Protein AF-A0A257JNV6-F1 (afdb_monomer_lite)

Structure (mmCIF, N/CA/C/O backbone):
data_AF-A0A257JNV6-F1
#
_entry.id   AF-A0A257JNV6-F1
#
loop_
_atom_site.group_PDB
_atom_site.id
_atom_site.type_symbol
_atom_site.label_atom_id
_atom_site.label_alt_id
_atom_site.label_comp_id
_atom_site.label_asym_id
_atom_site.label_entity_id
_atom_site.label_seq_id
_atom_site.pdbx_PDB_ins_code
_atom_site.Cartn_x
_atom_site.Cartn_y
_atom_site.Cartn_z
_atom_site.occupancy
_atom_site.B_iso_or_equiv
_atom_site.auth_seq_id
_atom_site.auth_comp_id
_atom_site.auth_asym_id
_atom_site.auth_atom_id
_atom_site.pdbx_PDB_model_num
ATOM 1 N N . MET A 1 1 ? 2.492 -10.199 66.866 1.00 39.41 1 MET A N 1
ATOM 2 C CA . MET A 1 1 ? 2.232 -11.411 66.059 1.00 39.41 1 MET A CA 1
ATOM 3 C C . MET A 1 1 ? 0.818 -11.252 65.533 1.00 39.41 1 MET A C 1
ATOM 5 O O . MET A 1 1 ? -0.089 -11.269 66.345 1.00 39.41 1 MET A O 1
ATOM 9 N N . GLY A 1 2 ? 0.627 -10.688 64.339 1.00 42.12 2 GLY A N 1
ATOM 10 C CA . GLY A 1 2 ? 0.677 -11.405 63.051 1.00 42.12 2 GLY A CA 1
ATOM 11 C C . GLY A 1 2 ? -0.735 -11.965 62.810 1.00 42.12 2 GLY A C 1
ATOM 12 O O . GLY A 1 2 ? -1.252 -12.624 63.693 1.00 42.12 2 GLY A O 1
ATOM 13 N N . ASP A 1 3 ? -1.469 -11.700 61.739 1.00 38.22 3 ASP A N 1
ATOM 14 C CA . ASP A 1 3 ? -1.068 -11.490 60.357 1.00 38.22 3 ASP A CA 1
ATOM 15 C C . ASP A 1 3 ? -2.283 -10.883 59.618 1.00 38.22 3 ASP A C 1
ATOM 17 O O . ASP A 1 3 ? -3.371 -11.459 59.629 1.00 38.22 3 ASP A O 1
ATOM 21 N N . VAL A 1 4 ? -2.137 -9.682 59.044 1.00 50.34 4 VAL A N 1
ATOM 22 C CA . VAL A 1 4 ? -3.163 -9.075 58.179 1.00 50.34 4 VAL A CA 1
ATOM 23 C C . VAL A 1 4 ? -2.897 -9.612 56.783 1.00 50.34 4 VAL A C 1
ATOM 25 O O . VAL A 1 4 ? -2.087 -9.061 56.035 1.00 50.34 4 VAL A O 1
ATOM 28 N N . SER A 1 5 ? -3.561 -10.715 56.454 1.00 49.06 5 SER A N 1
ATOM 29 C CA . SER A 1 5 ? -3.527 -11.336 55.136 1.00 49.06 5 SER A CA 1
ATOM 30 C C . SER A 1 5 ? -4.078 -10.364 54.090 1.00 49.06 5 SER A C 1
ATOM 32 O O . SER A 1 5 ? -5.278 -10.257 53.841 1.00 49.06 5 SER A O 1
ATOM 34 N N . ARG A 1 6 ? -3.169 -9.610 53.465 1.00 47.84 6 ARG A N 1
ATOM 35 C CA . ARG A 1 6 ? -3.455 -8.873 52.234 1.00 47.84 6 ARG A CA 1
ATOM 36 C C . ARG A 1 6 ? -3.868 -9.892 51.166 1.00 47.84 6 ARG A C 1
ATOM 38 O O . ARG A 1 6 ? -3.159 -10.886 51.000 1.00 47.84 6 ARG A O 1
ATOM 45 N N . PRO A 1 7 ? -4.964 -9.669 50.423 1.00 50.38 7 PRO A N 1
ATOM 46 C CA . PRO A 1 7 ? -5.294 -10.531 49.300 1.00 50.38 7 PRO A CA 1
ATOM 47 C C . PRO A 1 7 ? -4.139 -10.502 48.292 1.00 50.38 7 PRO A C 1
ATOM 49 O O . PRO A 1 7 ? -3.670 -9.434 47.892 1.00 50.38 7 PRO A O 1
ATOM 52 N N . LEU A 1 8 ? -3.656 -11.693 47.930 1.00 47.41 8 LEU A N 1
ATOM 53 C CA . LEU A 1 8 ? -2.628 -11.898 46.916 1.00 47.41 8 LEU A CA 1
ATOM 54 C C . LEU A 1 8 ? -3.086 -11.228 45.613 1.00 47.41 8 LEU A C 1
ATOM 56 O O . LEU A 1 8 ? -4.112 -11.602 45.044 1.00 47.41 8 LEU A O 1
ATOM 60 N N . TYR A 1 9 ? -2.330 -10.238 45.142 1.00 44.97 9 TYR A N 1
ATOM 61 C CA . TYR A 1 9 ? -2.548 -9.634 43.832 1.00 44.97 9 TYR A CA 1
ATOM 62 C C . TYR A 1 9 ? -2.328 -10.715 42.765 1.00 44.97 9 TYR A C 1
ATOM 64 O O . TYR A 1 9 ? -1.194 -11.119 42.512 1.00 44.97 9 TYR A O 1
ATOM 72 N N . HIS A 1 10 ? -3.415 -11.229 42.184 1.00 46.72 10 HIS A N 1
ATOM 73 C CA . HIS A 1 10 ? -3.374 -12.252 41.142 1.00 46.72 10 HIS A CA 1
ATOM 74 C C . HIS A 1 10 ? -3.513 -11.563 39.770 1.00 46.72 10 HIS A C 1
ATOM 76 O O . HIS A 1 10 ? -4.631 -11.246 39.357 1.00 46.72 10 HIS A O 1
ATOM 82 N N . PRO A 1 11 ? -2.415 -11.335 39.022 1.00 53.09 11 PRO A N 1
ATOM 83 C CA . PRO A 1 11 ? -2.450 -10.584 37.760 1.00 53.09 11 PRO A CA 1
ATOM 84 C C . PRO A 1 11 ? -3.332 -11.238 36.680 1.00 53.09 11 PRO A C 1
ATOM 86 O O . PRO A 1 11 ? -3.832 -10.560 35.786 1.00 53.09 11 PRO A O 1
ATOM 89 N N . ALA A 1 12 ? -3.583 -12.547 36.786 1.00 47.88 12 ALA A N 1
ATOM 90 C CA . ALA A 1 12 ? -4.458 -13.280 35.876 1.00 47.88 12 ALA A CA 1
ATOM 91 C C . ALA A 1 12 ? -5.949 -12.934 36.056 1.00 47.88 12 ALA A C 1
ATOM 93 O O . ALA A 1 12 ? -6.674 -12.831 35.069 1.00 47.88 12 ALA A O 1
ATOM 94 N N . ALA A 1 13 ? -6.413 -12.707 37.290 1.00 52.34 13 ALA A N 1
ATOM 95 C CA . ALA A 1 13 ? -7.817 -12.379 37.556 1.00 52.34 13 ALA A CA 1
ATOM 96 C C . ALA A 1 13 ? -8.177 -10.974 37.036 1.00 52.34 13 ALA A C 1
ATOM 98 O O . ALA A 1 13 ? -9.252 -10.766 36.471 1.00 52.34 13 ALA A O 1
ATOM 99 N N . ASP A 1 14 ? -7.229 -10.039 37.142 1.00 51.19 14 ASP A N 1
ATOM 100 C CA . ASP A 1 14 ? -7.347 -8.670 36.633 1.00 51.19 14 ASP A CA 1
ATOM 101 C C . ASP A 1 14 ? -7.350 -8.616 35.095 1.00 51.19 14 ASP A C 1
ATOM 103 O O . ASP A 1 14 ? -8.027 -7.774 34.499 1.00 51.19 14 ASP A O 1
ATOM 107 N N . PHE A 1 15 ? -6.639 -9.536 34.432 1.00 51.41 15 PHE A N 1
ATOM 108 C CA . PHE A 1 15 ? -6.652 -9.663 32.973 1.00 51.41 15 PHE A CA 1
ATOM 109 C C . PHE A 1 15 ? -8.036 -10.088 32.464 1.00 51.41 15 PHE A C 1
ATOM 111 O O . PHE A 1 15 ? -8.595 -9.435 31.580 1.00 51.41 15 PHE A O 1
ATOM 118 N N . PHE A 1 16 ? -8.650 -11.108 33.075 1.00 48.19 16 PHE A N 1
ATOM 119 C CA . PHE A 1 16 ? -10.000 -11.547 32.704 1.00 48.19 16 PHE A CA 1
ATOM 120 C C . PHE A 1 16 ? -11.080 -10.511 33.046 1.00 48.19 16 PHE A C 1
ATOM 122 O O . PHE A 1 16 ? -12.018 -10.336 32.266 1.00 48.19 16 PHE A O 1
ATOM 129 N N . GLY A 1 17 ? -10.929 -9.762 34.145 1.00 45.69 17 GLY A N 1
ATOM 130 C CA . GLY A 1 17 ? -11.812 -8.637 34.479 1.00 45.69 17 GLY A CA 1
ATOM 131 C C . GLY A 1 17 ? -11.756 -7.501 33.448 1.00 45.69 17 GLY A C 1
ATOM 132 O O . GLY A 1 17 ? -12.795 -6.964 33.056 1.00 45.69 17 GLY A O 1
ATOM 133 N N . ARG A 1 18 ? -10.560 -7.184 32.931 1.00 45.62 18 ARG A N 1
ATOM 134 C CA . ARG A 1 18 ? -10.360 -6.168 31.881 1.00 45.62 18 ARG A CA 1
ATOM 135 C C . ARG A 1 18 ? -10.873 -6.621 30.513 1.00 45.62 18 ARG A C 1
ATOM 137 O O . ARG A 1 18 ? -11.475 -5.821 29.804 1.00 45.62 18 ARG A O 1
ATOM 144 N N . VAL A 1 19 ? -10.706 -7.899 30.166 1.00 49.09 19 VAL A N 1
ATOM 145 C CA . VAL A 1 19 ? -11.282 -8.489 28.942 1.00 49.09 19 VAL A CA 1
ATOM 146 C C . VAL A 1 19 ? -12.814 -8.462 28.992 1.00 49.09 19 VAL A C 1
ATOM 148 O O . VAL A 1 19 ? -13.453 -8.139 27.994 1.00 49.09 19 VAL A O 1
ATOM 151 N N . ARG A 1 20 ? -13.420 -8.692 30.166 1.00 44.31 20 ARG A N 1
ATOM 152 C CA . ARG A 1 20 ? -14.877 -8.570 30.355 1.00 44.31 20 ARG A CA 1
ATOM 153 C C . ARG A 1 20 ? -15.380 -7.130 30.231 1.00 44.31 20 ARG A C 1
ATOM 155 O O . ARG A 1 20 ? -16.466 -6.915 29.709 1.00 44.31 20 ARG A O 1
ATOM 162 N N . SER A 1 21 ? -14.587 -6.146 30.660 1.00 41.94 21 SER A N 1
ATOM 163 C CA . SER A 1 21 ? -14.918 -4.721 30.491 1.00 41.94 21 SER A CA 1
ATOM 164 C C . SER A 1 21 ? -14.782 -4.256 29.031 1.00 41.94 21 SER A C 1
ATOM 166 O O . SER A 1 21 ? -15.569 -3.429 28.572 1.00 41.94 21 SER A O 1
ATOM 168 N N . LEU A 1 22 ? -13.873 -4.864 28.259 1.00 45.94 22 LEU A N 1
ATOM 169 C CA . LEU A 1 22 ? -13.793 -4.681 26.804 1.00 45.94 22 LEU A CA 1
ATOM 170 C C . LEU A 1 22 ? -14.929 -5.384 26.046 1.00 45.94 22 LEU A C 1
ATOM 172 O O . LEU A 1 22 ? -15.303 -4.914 24.978 1.00 45.94 22 LEU A O 1
ATOM 176 N N . ALA A 1 23 ? -15.512 -6.448 26.607 1.00 45.47 23 ALA A N 1
ATOM 177 C CA . ALA A 1 23 ? -16.703 -7.108 26.066 1.00 45.47 23 ALA A CA 1
ATOM 178 C C . ALA A 1 23 ? -18.011 -6.330 26.328 1.00 45.47 23 ALA A C 1
ATOM 180 O O . ALA A 1 23 ? -19.023 -6.618 25.700 1.00 45.47 23 ALA A O 1
ATOM 181 N N . GLY A 1 24 ? -17.996 -5.350 27.243 1.00 36.16 24 GLY A N 1
ATOM 182 C CA . GLY A 1 24 ? -19.139 -4.483 27.563 1.00 36.16 24 GLY A CA 1
ATOM 183 C C . GLY A 1 24 ? -19.138 -3.130 26.847 1.00 36.16 24 GLY A C 1
ATOM 184 O O . GLY A 1 24 ? -20.103 -2.376 26.959 1.00 36.16 24 GLY A O 1
ATOM 185 N N . ARG A 1 25 ? -18.079 -2.799 26.098 1.00 42.09 25 ARG A N 1
ATOM 186 C CA . ARG A 1 25 ? -18.199 -1.791 25.046 1.00 42.09 25 ARG A CA 1
ATOM 187 C C . ARG A 1 25 ? -18.769 -2.508 23.842 1.00 42.09 25 ARG A C 1
ATOM 189 O O . ARG A 1 25 ? -18.015 -3.114 23.083 1.00 42.09 25 ARG A O 1
ATOM 196 N N . ASP A 1 26 ? -20.082 -2.398 23.665 1.00 39.84 26 ASP A N 1
ATOM 197 C CA . ASP A 1 26 ? -20.651 -2.531 22.331 1.00 39.84 26 ASP A CA 1
ATOM 198 C C . ASP A 1 26 ? -19.720 -1.772 21.375 1.00 39.84 26 ASP A C 1
ATOM 200 O O . ASP A 1 26 ? -19.409 -0.598 21.634 1.00 39.84 26 ASP A O 1
ATOM 204 N N . PRO A 1 27 ? -19.197 -2.419 20.316 1.00 48.34 27 PRO A N 1
ATOM 205 C CA . PRO A 1 27 ? -18.551 -1.678 19.254 1.00 48.34 27 PRO A CA 1
ATOM 206 C C . PRO A 1 27 ? -19.521 -0.556 18.900 1.00 48.34 27 PRO A C 1
ATOM 208 O O . PRO A 1 27 ? -20.694 -0.833 18.660 1.00 48.34 27 PRO A O 1
ATOM 211 N N . ALA A 1 28 ? -19.075 0.698 18.865 1.00 44.19 28 ALA A N 1
ATOM 212 C CA . ALA A 1 28 ? -19.929 1.802 18.418 1.00 44.19 28 ALA A CA 1
ATOM 213 C C . ALA A 1 28 ? -20.553 1.531 17.019 1.00 44.19 28 ALA A C 1
ATOM 215 O O . ALA A 1 28 ? -21.522 2.171 16.621 1.00 44.19 28 ALA A O 1
ATOM 216 N N . ASP A 1 29 ? -20.033 0.524 16.307 1.00 44.31 29 ASP A N 1
ATOM 217 C CA . ASP A 1 29 ? -20.529 -0.016 15.045 1.00 44.31 29 ASP A CA 1
ATOM 218 C C . ASP A 1 29 ? -21.590 -1.139 15.163 1.00 44.31 29 ASP A C 1
ATOM 220 O O . ASP A 1 29 ? -22.330 -1.368 14.205 1.00 44.31 29 ASP A O 1
ATOM 224 N N . ALA A 1 30 ? -21.697 -1.861 16.287 1.00 43.44 30 ALA A N 1
ATOM 225 C CA . ALA A 1 30 ? -22.567 -3.039 16.417 1.00 43.44 30 ALA A CA 1
ATOM 226 C C . ALA A 1 30 ? -24.052 -2.680 16.572 1.00 43.44 30 ALA A C 1
ATOM 228 O O . ALA A 1 30 ? -24.919 -3.367 16.033 1.00 43.44 30 ALA A O 1
ATOM 229 N N . THR A 1 31 ? -24.356 -1.578 17.257 1.00 41.03 31 THR A N 1
ATOM 230 C CA . THR A 1 31 ? -25.737 -1.138 17.508 1.00 41.03 31 THR A CA 1
ATOM 231 C C . THR A 1 31 ? -26.277 -0.199 16.424 1.00 41.03 31 THR A C 1
ATOM 233 O O . THR A 1 31 ? -27.491 -0.108 16.241 1.00 41.03 31 THR A O 1
ATOM 236 N N . THR A 1 32 ? -25.406 0.434 15.631 1.00 45.84 32 THR A N 1
ATOM 237 C CA . THR A 1 32 ? -25.799 1.492 14.678 1.00 45.84 32 THR A CA 1
ATOM 238 C C . THR A 1 32 ? -26.052 0.979 13.249 1.00 45.84 32 THR A C 1
ATOM 240 O O . THR A 1 32 ? -26.853 1.552 12.507 1.00 45.84 32 THR A O 1
ATOM 243 N N . GLY A 1 33 ? -25.409 -0.124 12.844 1.00 42.91 33 GLY A N 1
ATOM 244 C CA . GLY A 1 33 ? -25.494 -0.658 11.473 1.00 42.91 33 GLY A CA 1
ATOM 245 C C . GLY A 1 33 ? -26.537 -1.760 11.253 1.00 42.91 33 GLY A C 1
ATOM 246 O O . GLY A 1 33 ? -26.895 -2.062 10.115 1.00 42.91 33 GLY A O 1
ATOM 247 N N . ALA A 1 34 ? -27.040 -2.388 12.318 1.00 45.66 34 ALA A N 1
ATOM 248 C CA . ALA A 1 34 ? -27.827 -3.612 12.177 1.00 45.66 34 ALA A CA 1
ATOM 249 C C . ALA A 1 34 ? -29.301 -3.383 11.794 1.00 45.66 34 ALA A C 1
ATOM 251 O O . ALA A 1 34 ? -29.912 -4.311 11.264 1.00 45.66 34 ALA A O 1
ATOM 252 N N . ARG A 1 35 ? -29.857 -2.182 12.024 1.00 47.66 35 ARG A N 1
ATOM 253 C CA . ARG A 1 35 ? -31.315 -1.939 11.994 1.00 47.66 35 ARG A CA 1
ATOM 254 C C . ARG A 1 35 ? -31.858 -1.228 10.746 1.00 47.66 35 ARG A C 1
ATOM 256 O O . ARG A 1 35 ? -33.071 -1.205 10.584 1.00 47.66 35 ARG A O 1
ATOM 263 N N . ASN A 1 36 ? -31.005 -0.681 9.871 1.00 52.62 36 ASN A N 1
ATOM 264 C CA . ASN A 1 36 ? -31.435 0.030 8.659 1.00 52.62 36 ASN A CA 1
ATOM 265 C C . ASN A 1 36 ? -30.651 -0.466 7.419 1.00 52.62 36 ASN A C 1
ATOM 267 O O . ASN A 1 36 ? -29.422 -0.342 7.419 1.00 52.62 36 ASN A O 1
ATOM 271 N N . PRO A 1 37 ? -31.296 -1.050 6.387 1.00 58.53 37 PRO A N 1
ATOM 272 C CA . PRO A 1 37 ? -30.612 -1.555 5.188 1.00 58.53 37 PRO A CA 1
ATOM 273 C C . PRO A 1 37 ? -29.757 -0.493 4.475 1.00 58.53 37 PRO A C 1
ATOM 275 O O . PRO A 1 37 ? -28.667 -0.819 4.001 1.00 58.53 37 PRO A O 1
ATOM 278 N N . ASP A 1 38 ? -30.168 0.776 4.512 1.00 63.44 38 ASP A N 1
ATOM 279 C CA . ASP A 1 38 ? -29.422 1.893 3.914 1.00 63.44 38 ASP A CA 1
ATOM 280 C C . ASP A 1 38 ? -28.055 2.116 4.588 1.00 63.44 38 ASP A C 1
ATOM 282 O O . ASP A 1 38 ? -27.057 2.412 3.928 1.00 63.44 38 ASP A O 1
ATOM 286 N N . ASN A 1 39 ? -27.955 1.874 5.902 1.00 72.75 39 ASN A N 1
ATOM 287 C CA . ASN A 1 39 ? -26.684 1.973 6.627 1.00 72.75 39 ASN A CA 1
ATOM 288 C C . ASN A 1 39 ? -25.725 0.835 6.263 1.00 72.75 39 ASN A C 1
ATOM 290 O O . ASN A 1 39 ? -24.514 1.049 6.230 1.00 72.75 39 ASN A O 1
ATOM 294 N N . ARG A 1 40 ? -26.238 -0.367 5.962 1.00 71.44 40 ARG A N 1
ATOM 295 C CA . ARG A 1 40 ? -25.388 -1.503 5.569 1.00 71.44 40 ARG A CA 1
ATOM 296 C C . ARG A 1 40 ? -24.738 -1.272 4.212 1.00 71.44 40 ARG A C 1
ATOM 298 O O . ARG A 1 40 ? -23.546 -1.530 4.067 1.00 71.44 40 ARG A O 1
ATOM 305 N N . LEU A 1 41 ? -25.499 -0.758 3.246 1.00 76.75 41 LEU A N 1
ATOM 306 C CA . LEU A 1 41 ? -24.983 -0.460 1.912 1.00 76.75 41 LEU A CA 1
ATOM 307 C C . LEU A 1 41 ? -23.906 0.633 1.968 1.00 76.75 41 LEU A C 1
ATOM 309 O O . LEU A 1 41 ? -22.830 0.459 1.403 1.00 76.75 41 LEU A O 1
ATOM 313 N N . ASN A 1 42 ? -24.134 1.694 2.747 1.00 79.62 42 ASN A N 1
ATOM 314 C CA . ASN A 1 42 ? -23.141 2.750 2.962 1.00 79.62 42 ASN A CA 1
ATOM 315 C C . ASN A 1 42 ? -21.846 2.227 3.603 1.00 79.62 42 ASN A C 1
ATOM 317 O O . ASN A 1 42 ? -20.754 2.595 3.176 1.00 79.62 42 ASN A O 1
ATOM 321 N N . ILE A 1 43 ? -21.942 1.336 4.594 1.00 77.94 43 ILE A N 1
ATOM 322 C CA . ILE A 1 43 ? -20.769 0.717 5.232 1.00 77.94 43 ILE A CA 1
ATOM 323 C C . ILE A 1 43 ? -19.961 -0.106 4.221 1.00 77.94 43 ILE A C 1
ATOM 325 O O . ILE A 1 43 ? -18.738 0.020 4.181 1.00 77.94 43 ILE A O 1
ATOM 329 N N . ILE A 1 44 ? -20.632 -0.901 3.382 1.00 79.62 44 ILE A N 1
ATOM 330 C CA . ILE A 1 44 ? -19.985 -1.711 2.339 1.00 79.62 44 ILE A CA 1
ATOM 331 C C . ILE A 1 44 ? -19.312 -0.820 1.292 1.00 79.62 44 ILE A C 1
ATOM 333 O O . ILE A 1 44 ? -18.176 -1.087 0.908 1.00 79.62 44 ILE A O 1
ATOM 337 N N . LEU A 1 45 ? -19.979 0.250 0.851 1.00 82.94 45 LEU A N 1
ATOM 338 C CA . LEU A 1 45 ? -19.409 1.200 -0.108 1.00 82.94 45 LEU A CA 1
ATOM 339 C C . LEU A 1 45 ? -18.162 1.893 0.451 1.00 82.94 45 LEU A C 1
ATOM 341 O O . LEU A 1 45 ? -17.175 2.042 -0.267 1.00 82.94 45 LEU A O 1
ATOM 345 N N . ILE A 1 46 ? -18.178 2.272 1.731 1.00 84.88 46 ILE A N 1
ATOM 346 C CA . ILE A 1 46 ? -17.011 2.846 2.410 1.00 84.88 46 ILE A CA 1
ATOM 347 C C . ILE A 1 46 ? -15.875 1.821 2.486 1.00 84.88 46 ILE A C 1
ATOM 349 O O . ILE A 1 46 ? -14.738 2.159 2.164 1.00 84.88 46 ILE A O 1
ATOM 353 N N . ASP A 1 47 ? -16.164 0.575 2.868 1.00 83.00 47 ASP A N 1
ATOM 354 C CA . ASP A 1 47 ? -15.149 -0.484 2.951 1.00 83.00 47 ASP A CA 1
ATOM 355 C C . ASP A 1 47 ? -14.523 -0.754 1.581 1.00 83.00 47 ASP A C 1
ATOM 357 O O . ASP A 1 47 ? -13.301 -0.819 1.469 1.00 83.00 47 ASP A O 1
ATOM 361 N N . LEU A 1 48 ? -15.341 -0.813 0.527 1.00 84.31 48 LEU A N 1
ATOM 362 C CA . LEU A 1 48 ? -14.876 -0.958 -0.850 1.00 84.31 48 LEU A CA 1
ATOM 363 C C . LEU A 1 48 ? -13.996 0.223 -1.275 1.00 84.31 48 LEU A C 1
ATOM 365 O O . LEU A 1 48 ? -12.931 0.014 -1.854 1.00 84.31 48 LEU A O 1
ATOM 369 N N . ALA A 1 49 ? -14.402 1.456 -0.965 1.00 86.12 49 ALA A N 1
ATOM 370 C CA . ALA A 1 49 ? -13.619 2.649 -1.274 1.00 86.12 49 ALA A CA 1
ATOM 371 C C . ALA A 1 49 ? -12.260 2.640 -0.554 1.00 86.12 49 ALA A C 1
ATOM 373 O O . ALA A 1 49 ? -11.239 2.942 -1.173 1.00 86.12 49 ALA A O 1
ATOM 374 N N . ILE A 1 50 ? -12.222 2.234 0.721 1.00 86.00 50 ILE A N 1
ATOM 375 C CA . ILE A 1 50 ? -10.972 2.089 1.480 1.00 86.00 50 ILE A CA 1
ATOM 376 C C . ILE A 1 50 ? -10.116 0.963 0.891 1.00 86.00 50 ILE A C 1
ATOM 378 O O . ILE A 1 50 ? -8.910 1.145 0.740 1.00 86.00 50 ILE A O 1
ATOM 382 N N . THR A 1 51 ? -10.705 -0.173 0.510 1.00 85.12 51 THR A N 1
ATOM 383 C CA . THR A 1 51 ? -9.983 -1.266 -0.156 1.00 85.12 51 THR A CA 1
ATOM 384 C C . THR A 1 51 ? -9.355 -0.801 -1.470 1.00 85.12 51 THR A C 1
ATOM 386 O O . THR A 1 51 ? -8.178 -1.070 -1.698 1.00 85.12 51 THR A O 1
ATOM 389 N N . LEU A 1 52 ? -10.086 -0.068 -2.314 1.00 84.75 52 LEU A N 1
ATOM 390 C CA . LEU A 1 52 ? -9.562 0.471 -3.576 1.00 84.75 52 LEU A CA 1
ATOM 391 C C . LEU A 1 52 ? -8.457 1.508 -3.347 1.00 84.75 52 LEU A C 1
ATOM 393 O O . LEU A 1 52 ? -7.436 1.497 -4.033 1.00 84.75 52 LEU A O 1
ATOM 397 N N . TYR A 1 53 ? -8.632 2.373 -2.352 1.00 86.38 53 TYR A N 1
ATOM 398 C CA . TYR A 1 53 ? -7.612 3.330 -1.942 1.00 86.38 53 TYR A CA 1
ATOM 399 C C . TYR A 1 53 ? -6.327 2.627 -1.479 1.00 86.38 53 TYR A C 1
ATOM 401 O O . TYR A 1 53 ? -5.242 2.930 -1.975 1.00 86.38 53 TYR A O 1
ATOM 409 N N . LEU A 1 54 ? -6.449 1.632 -0.594 1.00 84.44 54 LEU A N 1
ATOM 410 C CA . LEU A 1 54 ? -5.315 0.842 -0.113 1.00 84.44 54 LEU A CA 1
ATOM 411 C C . LEU A 1 54 ? -4.663 0.025 -1.232 1.00 84.44 54 LEU A C 1
ATOM 413 O O . LEU A 1 54 ? -3.443 -0.116 -1.237 1.00 84.44 54 LEU A O 1
ATOM 417 N N . PHE A 1 55 ? -5.437 -0.459 -2.204 1.00 83.25 55 PHE A N 1
ATOM 418 C CA . PHE A 1 55 ? -4.903 -1.111 -3.399 1.00 83.25 55 PHE A CA 1
ATOM 419 C C . PHE A 1 55 ? -3.986 -0.171 -4.185 1.00 83.25 55 PHE A C 1
ATOM 421 O O . PHE A 1 55 ? -2.886 -0.571 -4.562 1.00 83.25 55 PHE A O 1
ATOM 428 N N . GLY A 1 56 ? -4.391 1.090 -4.362 1.00 79.19 56 GLY A N 1
ATOM 429 C CA . GLY A 1 56 ? -3.557 2.115 -4.993 1.00 79.19 56 GLY A CA 1
ATOM 430 C C . GLY A 1 56 ? -2.298 2.456 -4.191 1.00 79.19 56 GLY A C 1
ATOM 431 O O . GLY A 1 56 ? -1.261 2.747 -4.781 1.00 79.19 56 GLY A O 1
ATOM 432 N N . CYS A 1 57 ? -2.363 2.395 -2.857 1.00 78.44 57 CYS A N 1
ATOM 433 C CA . CYS A 1 57 ? -1.207 2.636 -1.987 1.00 78.44 57 CYS A CA 1
ATOM 434 C C . CYS A 1 57 ? -0.169 1.505 -2.038 1.00 78.44 57 CYS A C 1
ATOM 436 O O . CYS A 1 57 ? 0.981 1.717 -1.655 1.00 78.44 57 CYS A O 1
ATOM 438 N N . PHE A 1 58 ? -0.552 0.302 -2.468 1.00 76.62 58 PHE A N 1
ATOM 439 C CA . PHE A 1 58 ? 0.359 -0.834 -2.525 1.00 76.62 58 PHE A CA 1
ATOM 440 C C . PHE A 1 58 ? 1.328 -0.737 -3.711 1.00 76.62 58 PHE A C 1
ATOM 442 O O . PHE A 1 58 ? 0.973 -0.339 -4.821 1.00 76.62 58 PHE A O 1
ATOM 449 N N . GLY A 1 59 ? 2.562 -1.203 -3.485 1.00 72.00 59 GLY A N 1
ATOM 450 C CA . GLY A 1 59 ? 3.640 -1.208 -4.483 1.00 72.00 59 GLY A CA 1
ATOM 451 C C . GLY A 1 59 ? 3.352 -2.013 -5.757 1.00 72.00 59 GLY A C 1
ATOM 452 O O . GLY A 1 59 ? 4.072 -1.876 -6.747 1.00 72.00 59 GLY A O 1
ATOM 453 N N . SER A 1 60 ? 2.294 -2.829 -5.758 1.00 73.94 60 SER A N 1
ATOM 454 C CA . SER A 1 60 ? 1.876 -3.665 -6.886 1.00 73.94 60 SER A CA 1
ATOM 455 C C . SER A 1 60 ? 1.559 -2.858 -8.146 1.00 73.94 60 SER A C 1
ATOM 457 O O . SER A 1 60 ? 1.846 -3.316 -9.248 1.00 73.94 60 SER A O 1
ATOM 459 N N . THR A 1 61 ? 1.024 -1.641 -8.013 1.00 76.81 61 THR A N 1
ATOM 460 C CA . THR A 1 61 ? 0.663 -0.807 -9.173 1.00 76.81 61 THR A CA 1
ATOM 461 C C . THR A 1 61 ? 1.903 -0.366 -9.953 1.00 76.81 61 THR A C 1
ATOM 463 O O . THR A 1 61 ? 1.937 -0.449 -11.179 1.00 76.81 61 THR A O 1
ATOM 466 N N . VAL A 1 62 ? 2.965 0.039 -9.250 1.00 77.44 62 VAL A N 1
ATOM 467 C CA . VAL A 1 62 ? 4.240 0.399 -9.890 1.00 77.44 62 VAL A CA 1
ATOM 468 C C . VAL A 1 62 ? 4.994 -0.830 -10.366 1.00 77.44 62 VAL A C 1
ATOM 470 O O . VAL A 1 62 ? 5.553 -0.786 -11.458 1.00 77.44 62 VAL A O 1
ATOM 473 N N . ALA A 1 63 ? 4.961 -1.933 -9.614 1.00 75.94 63 ALA A N 1
ATOM 474 C CA . ALA A 1 63 ? 5.552 -3.193 -10.059 1.00 75.94 63 ALA A CA 1
ATOM 475 C C . ALA A 1 63 ? 4.966 -3.639 -11.409 1.00 75.94 63 ALA A C 1
ATOM 477 O O . ALA A 1 63 ? 5.711 -4.019 -12.312 1.00 75.94 63 ALA A O 1
ATOM 478 N N . PHE A 1 64 ? 3.648 -3.506 -11.584 1.00 80.44 64 PHE A N 1
ATOM 479 C CA . PHE A 1 64 ? 2.986 -3.793 -12.851 1.00 80.44 64 PHE A CA 1
ATOM 480 C C . PHE A 1 64 ? 3.424 -2.846 -13.977 1.00 80.44 64 PHE A C 1
ATOM 482 O O . PHE A 1 64 ? 3.773 -3.311 -15.058 1.00 80.44 64 PHE A O 1
ATOM 489 N N . VAL A 1 65 ? 3.473 -1.531 -13.736 1.00 80.81 65 VAL A N 1
ATOM 490 C CA . VAL A 1 65 ? 3.918 -0.560 -14.755 1.00 80.81 65 VAL A CA 1
ATOM 491 C C . VAL A 1 65 ? 5.370 -0.800 -15.169 1.00 80.81 65 VAL A C 1
ATOM 493 O O . VAL A 1 65 ? 5.671 -0.816 -16.362 1.00 80.81 65 VAL A O 1
ATOM 496 N N . MET A 1 66 ? 6.257 -1.051 -14.205 1.00 78.69 66 MET A N 1
ATOM 497 C CA . MET A 1 66 ? 7.651 -1.409 -14.476 1.00 78.69 66 MET A CA 1
ATOM 498 C C . MET A 1 66 ? 7.744 -2.675 -15.328 1.00 78.69 66 MET A C 1
ATOM 500 O O . MET A 1 66 ? 8.548 -2.730 -16.255 1.00 78.69 66 MET A O 1
ATOM 504 N N . LYS A 1 67 ? 6.880 -3.662 -15.065 1.00 77.56 67 LYS A N 1
ATOM 505 C CA . LYS A 1 67 ? 6.812 -4.904 -15.835 1.00 77.56 67 LYS A CA 1
ATOM 506 C C . LYS A 1 67 ? 6.339 -4.681 -17.271 1.00 77.56 67 LYS A C 1
ATOM 508 O O . LYS A 1 67 ? 6.963 -5.196 -18.192 1.00 77.56 67 LYS A O 1
ATOM 513 N N . VAL A 1 68 ? 5.275 -3.902 -17.469 1.00 80.25 68 VAL A N 1
ATOM 514 C CA . VAL A 1 68 ? 4.723 -3.595 -18.802 1.00 80.25 68 VAL A CA 1
ATOM 515 C C . VAL A 1 68 ? 5.715 -2.798 -19.651 1.00 80.25 68 VAL A C 1
ATOM 517 O O . VAL A 1 68 ? 5.777 -2.984 -20.862 1.00 80.25 68 VAL A O 1
ATOM 520 N N . GLN A 1 69 ? 6.501 -1.922 -19.026 1.00 81.94 69 GLN A N 1
ATOM 521 C CA . GLN A 1 69 ? 7.466 -1.067 -19.718 1.00 81.94 69 GLN A CA 1
ATOM 522 C C . GLN A 1 69 ? 8.892 -1.632 -19.747 1.00 81.94 69 GLN A C 1
ATOM 524 O O . GLN A 1 69 ? 9.792 -0.961 -20.247 1.00 81.94 69 GLN A O 1
ATOM 529 N N . HIS A 1 70 ? 9.110 -2.840 -19.216 1.00 77.06 70 HIS A N 1
ATOM 530 C CA . HIS A 1 70 ? 10.429 -3.473 -19.110 1.00 77.06 70 HIS A CA 1
ATOM 531 C C . HIS A 1 70 ? 11.486 -2.579 -18.426 1.00 77.06 70 HIS A C 1
ATOM 533 O O . HIS A 1 70 ? 12.657 -2.552 -18.809 1.00 77.06 70 HIS A O 1
ATOM 539 N N . LEU A 1 71 ? 11.069 -1.823 -17.406 1.00 78.62 71 LEU A N 1
ATOM 540 C CA . LEU A 1 71 ? 11.944 -0.933 -16.646 1.00 78.62 71 LEU A CA 1
ATOM 541 C C . LEU A 1 71 ? 12.597 -1.682 -15.483 1.00 78.62 71 LEU A C 1
ATOM 543 O O . LEU A 1 71 ? 11.914 -2.297 -14.665 1.00 78.62 71 LEU A O 1
ATOM 547 N N . LYS A 1 72 ? 13.925 -1.573 -15.372 1.00 72.00 72 LYS A N 1
ATOM 548 C CA . LYS A 1 72 ? 14.698 -2.164 -14.265 1.00 72.00 72 LYS A CA 1
ATOM 549 C C . LYS A 1 72 ? 14.575 -1.375 -12.963 1.00 72.00 72 LYS A C 1
ATOM 551 O O . LYS A 1 72 ? 14.639 -1.950 -11.883 1.00 72.00 72 LYS A O 1
ATOM 556 N N . GLU A 1 73 ? 14.380 -0.067 -13.071 1.00 73.88 73 GLU A N 1
ATOM 557 C CA . GLU A 1 73 ? 14.254 0.850 -11.941 1.00 73.88 73 GLU A CA 1
ATOM 558 C C . GLU A 1 73 ? 12.963 1.660 -12.063 1.00 73.88 73 GLU A C 1
ATOM 560 O O . GLU A 1 73 ? 12.440 1.869 -13.161 1.00 73.88 73 GLU A O 1
ATOM 565 N N . ALA A 1 74 ? 12.428 2.104 -10.924 1.00 70.94 74 ALA A N 1
ATOM 566 C CA . ALA A 1 74 ? 11.209 2.897 -10.912 1.00 70.94 74 ALA A CA 1
ATOM 567 C C . ALA A 1 74 ? 11.464 4.250 -11.607 1.00 70.94 74 ALA A C 1
ATOM 569 O O . ALA A 1 74 ? 12.344 5.001 -11.173 1.00 70.94 74 ALA A O 1
ATOM 570 N N . PRO A 1 75 ? 10.699 4.594 -12.658 1.00 75.12 75 PRO A N 1
ATOM 571 C CA . PRO A 1 75 ? 10.917 5.829 -13.396 1.00 75.12 75 PRO A CA 1
ATOM 572 C C . PRO A 1 75 ? 10.601 7.055 -12.531 1.00 75.12 75 PRO A C 1
ATOM 574 O O . PRO A 1 75 ? 9.808 6.981 -11.596 1.00 75.12 75 PRO A O 1
ATOM 577 N N . SER A 1 76 ? 11.163 8.218 -12.869 1.00 75.94 76 SER A N 1
ATOM 578 C CA . SER A 1 76 ? 10.983 9.461 -12.094 1.00 75.94 76 SER A CA 1
ATOM 579 C C . SER A 1 76 ? 9.541 9.924 -11.943 1.00 75.94 76 SER A C 1
ATOM 581 O O . SER A 1 76 ? 9.178 10.531 -10.939 1.00 75.94 76 SER A O 1
ATOM 583 N N . TRP A 1 77 ? 8.697 9.580 -12.908 1.00 79.94 77 TRP A N 1
ATOM 584 C CA . TRP A 1 77 ? 7.270 9.862 -12.878 1.00 79.94 77 TRP A CA 1
ATOM 585 C C . TRP A 1 77 ? 6.459 8.798 -12.121 1.00 79.94 77 TRP A C 1
ATOM 587 O O . TRP A 1 77 ? 5.240 8.923 -12.053 1.00 79.94 77 TRP A O 1
ATOM 597 N N . SER A 1 78 ? 7.080 7.780 -11.508 1.00 74.69 78 SER A N 1
ATOM 598 C CA . SER A 1 78 ? 6.362 6.761 -10.723 1.00 74.69 78 SER A CA 1
ATOM 599 C C . SER A 1 78 ? 5.549 7.371 -9.578 1.00 74.69 78 SER A C 1
ATOM 601 O O . SER A 1 78 ? 4.487 6.860 -9.235 1.00 74.69 78 SER A O 1
ATOM 603 N N . LEU A 1 79 ? 5.985 8.514 -9.041 1.00 74.38 79 LEU A N 1
ATOM 604 C CA . LEU A 1 79 ? 5.232 9.283 -8.049 1.00 74.38 79 LEU A CA 1
ATOM 605 C C . LEU A 1 79 ? 3.880 9.779 -8.582 1.00 74.38 79 LEU A C 1
ATOM 607 O O . LEU A 1 79 ? 2.943 9.917 -7.801 1.00 74.38 79 LEU A O 1
ATOM 611 N N . LEU A 1 80 ? 3.747 10.000 -9.896 1.00 82.25 80 LEU A N 1
ATOM 612 C CA . LEU A 1 80 ? 2.480 10.394 -10.517 1.00 82.25 80 LEU A CA 1
ATOM 613 C C . LEU A 1 80 ? 1.450 9.262 -10.481 1.00 82.25 80 LEU A C 1
ATOM 615 O O . LEU A 1 80 ? 0.265 9.538 -10.328 1.00 82.25 80 LEU A O 1
ATOM 619 N N . ILE A 1 81 ? 1.890 7.999 -10.538 1.00 81.25 81 ILE A N 1
ATOM 620 C CA . ILE A 1 81 ? 1.005 6.834 -10.352 1.00 81.25 81 ILE A CA 1
ATOM 621 C C . ILE A 1 81 ? 0.380 6.884 -8.953 1.00 81.25 81 ILE A C 1
ATOM 623 O O . ILE A 1 81 ? -0.799 6.585 -8.779 1.00 81.25 81 ILE A O 1
ATOM 627 N N . TYR A 1 82 ? 1.153 7.339 -7.967 1.00 81.50 82 TYR A N 1
ATOM 628 C CA . TYR A 1 82 ? 0.688 7.524 -6.600 1.00 81.50 82 TYR A CA 1
ATOM 629 C C . TYR A 1 82 ? 0.046 8.887 -6.347 1.00 81.50 82 TYR A C 1
ATOM 631 O O . TYR A 1 82 ? -0.434 9.100 -5.238 1.00 81.50 82 TYR A O 1
ATOM 639 N N . ALA A 1 83 ? -0.024 9.805 -7.316 1.00 84.81 83 ALA A N 1
ATOM 640 C CA . ALA A 1 83 ? -0.535 11.156 -7.078 1.00 84.81 83 ALA A CA 1
ATOM 641 C C . ALA A 1 83 ? -1.936 11.179 -6.435 1.00 84.81 83 ALA A C 1
ATOM 643 O O . ALA A 1 83 ? -2.105 11.921 -5.466 1.00 84.81 83 ALA A O 1
ATOM 644 N N . PRO A 1 84 ? -2.913 10.340 -6.851 1.00 84.81 84 PRO A N 1
ATOM 645 C CA . PRO A 1 84 ? -4.211 10.285 -6.179 1.00 84.81 84 PRO A CA 1
ATOM 646 C C . PRO A 1 84 ? -4.086 9.855 -4.715 1.00 84.81 84 PRO A C 1
ATOM 648 O O . PRO A 1 84 ? -4.686 10.460 -3.832 1.00 84.81 84 PRO A O 1
ATOM 651 N N . THR A 1 85 ? -3.259 8.844 -4.436 1.00 84.75 85 THR A N 1
ATOM 652 C CA . THR A 1 85 ? -3.038 8.357 -3.068 1.00 84.75 85 THR A CA 1
ATOM 653 C C . THR A 1 85 ? -2.268 9.350 -2.207 1.00 84.75 85 THR A C 1
ATOM 655 O O . THR A 1 85 ? -2.640 9.571 -1.063 1.00 84.75 85 THR A O 1
ATOM 658 N N . VAL A 1 86 ? -1.254 10.014 -2.765 1.00 87.44 86 VAL A N 1
ATOM 659 C CA . VAL A 1 86 ? -0.485 11.076 -2.109 1.00 87.44 86 VAL A CA 1
ATOM 660 C C . VAL A 1 86 ? -1.419 12.222 -1.741 1.00 87.44 86 VAL A C 1
ATOM 662 O O . VAL A 1 86 ? -1.396 12.679 -0.602 1.00 87.44 86 VAL A O 1
ATOM 665 N N . LEU A 1 87 ? -2.270 12.651 -2.678 1.00 88.81 87 LEU A N 1
ATOM 666 C CA . LEU A 1 87 ? -3.233 13.724 -2.465 1.00 88.81 87 LEU A CA 1
ATOM 667 C C . LEU A 1 87 ? -4.240 13.358 -1.372 1.00 88.81 87 LEU A C 1
ATOM 669 O O . LEU A 1 87 ? -4.440 14.139 -0.448 1.00 88.81 87 LEU A O 1
ATOM 673 N N . LEU A 1 88 ? -4.838 12.168 -1.437 1.00 87.50 88 LEU A N 1
ATOM 674 C CA . LEU A 1 88 ? -5.802 11.711 -0.435 1.00 87.50 88 LEU A CA 1
ATOM 675 C C . LEU A 1 88 ? -5.166 11.558 0.953 1.00 87.50 88 LEU A C 1
ATOM 677 O O . LEU A 1 88 ? -5.740 12.051 1.925 1.00 87.50 88 LEU A O 1
ATOM 681 N N . THR A 1 89 ? -3.971 10.963 1.062 1.00 88.00 89 THR A N 1
ATOM 682 C CA . THR A 1 89 ? -3.236 10.897 2.335 1.00 88.00 89 THR A CA 1
ATOM 683 C C . THR A 1 89 ? -2.931 12.296 2.856 1.00 88.00 89 THR A C 1
ATOM 685 O O . THR A 1 89 ? -3.156 12.568 4.032 1.00 88.00 89 THR A O 1
ATOM 688 N N . ALA A 1 90 ? -2.435 13.195 2.003 1.00 88.94 90 ALA A N 1
ATOM 689 C CA . ALA A 1 90 ? -2.084 14.554 2.400 1.00 88.94 90 ALA A CA 1
ATOM 690 C C . ALA A 1 90 ? -3.309 15.335 2.888 1.00 88.94 90 ALA A C 1
ATOM 692 O O . ALA A 1 90 ? -3.240 15.969 3.938 1.00 88.94 90 ALA A O 1
ATOM 693 N N . LEU A 1 91 ? -4.444 15.239 2.187 1.00 89.94 91 LEU A N 1
ATOM 694 C CA . LEU A 1 91 ? -5.709 15.849 2.602 1.00 89.94 91 LEU A CA 1
ATOM 695 C C . LEU A 1 91 ? -6.208 15.267 3.928 1.00 89.94 91 LEU A C 1
ATOM 697 O O . LEU A 1 91 ? -6.627 16.016 4.809 1.00 89.94 91 LEU A O 1
ATOM 701 N N . ALA A 1 92 ? -6.127 13.947 4.103 1.00 84.94 92 ALA A N 1
ATOM 702 C CA . ALA A 1 92 ? -6.550 13.286 5.332 1.00 84.94 92 ALA A CA 1
ATOM 703 C C . ALA A 1 92 ? -5.674 13.703 6.531 1.00 84.94 92 ALA A C 1
ATOM 705 O O . ALA A 1 92 ? -6.193 14.050 7.597 1.00 84.94 92 ALA A O 1
ATOM 706 N N . VAL A 1 93 ? -4.351 13.757 6.342 1.00 86.62 93 VAL A N 1
ATOM 707 C CA . VAL A 1 93 ? -3.399 14.235 7.356 1.00 86.62 93 VAL A CA 1
ATOM 708 C C . VAL A 1 93 ? -3.619 15.721 7.655 1.00 86.62 93 VAL A C 1
ATOM 710 O O . VAL A 1 93 ? -3.620 16.105 8.823 1.00 86.62 93 VAL A O 1
ATOM 713 N N . ALA A 1 94 ? -3.868 16.549 6.637 1.00 88.81 94 ALA A N 1
ATOM 714 C CA . ALA A 1 94 ? -4.151 17.975 6.799 1.00 88.81 94 ALA A CA 1
ATOM 715 C C . ALA A 1 94 ? -5.475 18.237 7.534 1.00 88.81 94 ALA A C 1
ATOM 717 O O . ALA A 1 94 ? -5.577 19.212 8.277 1.00 88.81 94 ALA A O 1
ATOM 718 N N . TYR A 1 95 ? -6.470 17.359 7.383 1.00 89.00 95 TYR A N 1
ATOM 719 C CA . TYR A 1 95 ? -7.756 17.479 8.071 1.00 89.00 95 TYR A CA 1
ATOM 720 C C . TYR A 1 95 ? -7.628 17.291 9.591 1.00 89.00 95 TYR A C 1
ATOM 722 O O . TYR A 1 95 ? -8.282 17.995 10.362 1.00 89.00 95 TYR A O 1
ATOM 730 N N . LYS A 1 96 ? -6.776 16.359 10.052 1.00 86.94 96 LYS A N 1
ATOM 731 C CA . LYS A 1 96 ? -6.534 16.101 11.488 1.00 86.94 96 LYS A CA 1
ATOM 732 C C . LYS A 1 96 ? -5.055 15.805 11.790 1.00 86.94 96 LYS A C 1
ATOM 734 O O . LYS A 1 96 ? -4.716 14.678 12.169 1.00 86.94 96 LYS A O 1
ATOM 739 N N . PRO A 1 97 ? -4.171 16.819 11.738 1.00 86.88 97 PRO A N 1
ATOM 740 C CA . PRO A 1 97 ? -2.726 16.609 11.853 1.00 86.88 97 PRO A CA 1
ATOM 741 C C . PRO A 1 97 ? -2.314 16.078 13.230 1.00 86.88 97 PRO A C 1
ATOM 743 O O . PRO A 1 97 ? -1.447 15.217 13.337 1.00 86.88 97 PRO A O 1
ATOM 746 N N . HIS A 1 98 ? -2.985 16.525 14.295 1.00 86.25 98 HIS A N 1
ATOM 747 C CA . HIS A 1 98 ? -2.707 16.087 15.664 1.00 86.25 98 HIS A CA 1
ATOM 748 C C . HIS A 1 98 ? -3.012 14.596 15.884 1.00 86.25 98 HIS A C 1
ATOM 750 O O . HIS A 1 98 ? -2.267 13.907 16.580 1.00 86.25 98 HIS A O 1
ATOM 756 N N . MET A 1 99 ? -4.084 14.078 15.274 1.00 84.62 99 MET A N 1
ATOM 757 C CA . MET A 1 99 ? -4.420 12.654 15.346 1.00 84.62 99 MET A CA 1
ATOM 758 C C . MET A 1 99 ? -3.402 11.838 14.553 1.00 84.62 99 MET A C 1
ATOM 760 O O . MET A 1 99 ? -2.879 10.856 15.073 1.00 84.62 99 MET A O 1
ATOM 764 N N . ALA A 1 100 ? -3.086 12.263 13.323 1.00 84.06 100 ALA A N 1
ATOM 765 C CA . ALA A 1 100 ? -2.093 11.601 12.478 1.00 84.06 100 ALA A CA 1
ATOM 766 C C . ALA A 1 100 ? -0.725 11.510 13.172 1.00 84.06 100 ALA A C 1
ATOM 768 O O . ALA A 1 100 ? -0.151 10.424 13.246 1.00 84.06 100 ALA A O 1
ATOM 769 N N . LEU A 1 101 ? -0.254 12.611 13.766 1.00 86.69 101 LEU A N 1
ATOM 770 C CA . LEU A 1 101 ? 1.008 12.642 14.501 1.00 86.69 101 LEU A CA 1
ATOM 771 C C . LEU A 1 101 ? 0.972 11.739 15.739 1.00 86.69 101 LEU A C 1
ATOM 773 O O . LEU A 1 101 ? 1.907 10.979 15.971 1.00 86.69 101 LEU A O 1
ATOM 777 N N . ARG A 1 102 ? -0.117 11.762 16.516 1.00 88.69 102 ARG A N 1
ATOM 778 C CA . ARG A 1 102 ? -0.265 10.881 17.683 1.00 88.69 102 ARG A CA 1
ATOM 779 C C . ARG A 1 102 ? -0.208 9.407 17.283 1.00 88.69 102 ARG A C 1
ATOM 781 O O . ARG A 1 102 ? 0.492 8.633 17.929 1.00 88.69 102 ARG A O 1
ATOM 788 N N . THR A 1 103 ? -0.922 9.018 16.229 1.00 86.81 103 THR A N 1
ATOM 789 C CA . THR A 1 103 ? -0.904 7.642 15.719 1.00 86.81 103 THR A CA 1
ATOM 790 C C . THR A 1 103 ? 0.484 7.250 15.209 1.00 86.81 103 THR A C 1
ATOM 792 O O . THR A 1 103 ? 0.950 6.155 15.518 1.00 86.81 103 THR A O 1
ATOM 795 N N . ALA A 1 104 ? 1.168 8.148 14.496 1.00 86.50 104 ALA A N 1
ATOM 796 C CA . ALA A 1 104 ? 2.530 7.925 14.016 1.00 86.50 104 ALA A CA 1
ATOM 797 C C . ALA A 1 104 ? 3.525 7.712 15.171 1.00 86.50 104 ALA A C 1
ATOM 799 O O . ALA A 1 104 ? 4.328 6.783 15.146 1.00 86.50 104 ALA A O 1
ATOM 800 N N . LEU A 1 105 ? 3.429 8.519 16.231 1.00 89.00 105 LEU A N 1
ATOM 801 C CA . LEU A 1 105 ? 4.286 8.385 17.412 1.00 89.00 105 LEU A CA 1
ATOM 802 C C . LEU A 1 105 ? 4.026 7.081 18.180 1.00 89.00 105 LEU A C 1
ATOM 804 O O . LEU A 1 105 ? 4.972 6.458 18.656 1.00 89.00 105 LEU A O 1
ATOM 808 N N . ILE A 1 106 ? 2.770 6.626 18.261 1.00 89.00 106 ILE A N 1
ATOM 809 C CA . ILE A 1 106 ? 2.426 5.318 18.852 1.00 89.00 106 ILE A CA 1
ATOM 810 C C . ILE A 1 106 ? 3.032 4.172 18.029 1.00 89.00 106 ILE A C 1
ATOM 812 O O . ILE A 1 106 ? 3.512 3.193 18.596 1.00 89.00 106 ILE A O 1
ATOM 816 N N . GLY A 1 107 ? 3.060 4.306 16.701 1.00 81.81 107 GLY A N 1
ATOM 817 C CA . GLY A 1 107 ? 3.720 3.358 15.802 1.00 81.81 107 GLY A CA 1
ATOM 818 C C . GLY A 1 107 ? 5.254 3.430 15.801 1.00 81.81 107 GLY A C 1
ATOM 819 O O . GLY A 1 107 ? 5.867 2.721 15.003 1.00 81.81 107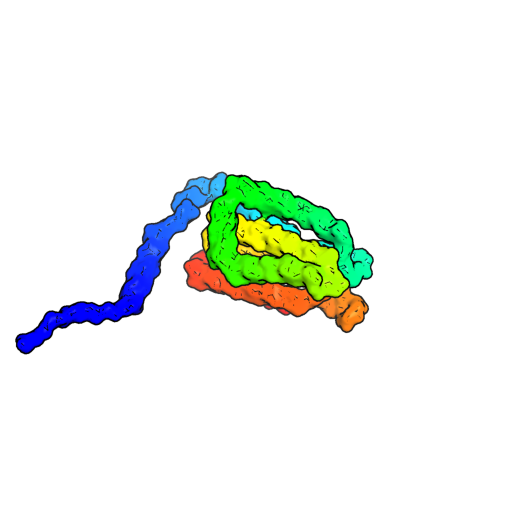 GLY A O 1
ATOM 820 N N . GLY A 1 108 ? 5.843 4.260 16.675 1.00 86.38 108 GLY A N 1
ATOM 821 C CA . GLY A 1 108 ? 7.259 4.440 17.019 1.00 86.38 108 GLY A CA 1
ATOM 822 C C . GLY A 1 108 ? 8.287 3.821 16.069 1.00 86.38 108 GLY A C 1
ATOM 823 O O . GLY A 1 108 ? 8.853 4.553 15.257 1.00 86.38 108 GLY A O 1
ATOM 824 N N . PRO A 1 109 ? 8.549 2.500 16.142 1.00 88.50 109 PRO A N 1
ATOM 825 C CA . PRO A 1 109 ? 9.560 1.843 15.313 1.00 88.50 109 PRO A CA 1
ATOM 826 C C . PRO A 1 109 ? 9.419 2.118 13.809 1.00 88.50 109 PRO A C 1
ATOM 828 O O . PRO A 1 109 ? 10.409 2.402 13.141 1.00 88.50 109 PRO A O 1
ATOM 831 N N . PHE A 1 110 ? 8.195 2.106 13.273 1.00 86.81 110 PHE A N 1
ATOM 832 C CA . PHE A 1 110 ? 7.964 2.375 11.851 1.00 86.81 110 PHE A CA 1
ATOM 833 C C . PHE A 1 110 ? 8.225 3.835 11.490 1.00 86.81 110 PHE A C 1
ATOM 835 O O . PHE A 1 110 ? 8.825 4.114 10.455 1.00 86.81 110 PHE A O 1
ATOM 842 N N . PHE A 1 111 ? 7.828 4.765 12.359 1.00 88.94 111 PHE A N 1
ATOM 843 C CA . PHE A 1 111 ? 8.116 6.181 12.165 1.00 88.94 111 PHE A CA 1
ATOM 844 C C . PHE A 1 111 ? 9.628 6.448 12.177 1.00 88.94 111 PHE A C 1
ATOM 846 O O . PHE A 1 111 ? 10.135 7.162 11.314 1.00 88.94 111 PHE A O 1
ATOM 853 N N . LEU A 1 112 ? 10.369 5.803 13.084 1.00 90.94 112 LEU A N 1
ATOM 854 C CA . LEU A 1 112 ? 11.831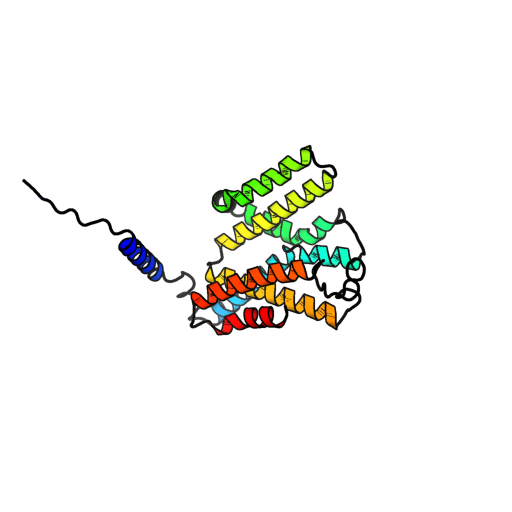 5.880 13.123 1.00 90.94 112 LEU A CA 1
ATOM 855 C C . LEU A 1 112 ? 12.478 5.319 11.853 1.00 90.94 112 LEU A C 1
ATOM 857 O O . LEU A 1 112 ? 13.423 5.923 11.354 1.00 90.94 112 LEU A O 1
ATOM 861 N N . PHE A 1 113 ? 11.963 4.221 11.291 1.00 89.88 113 PHE A N 1
ATOM 862 C CA . PHE A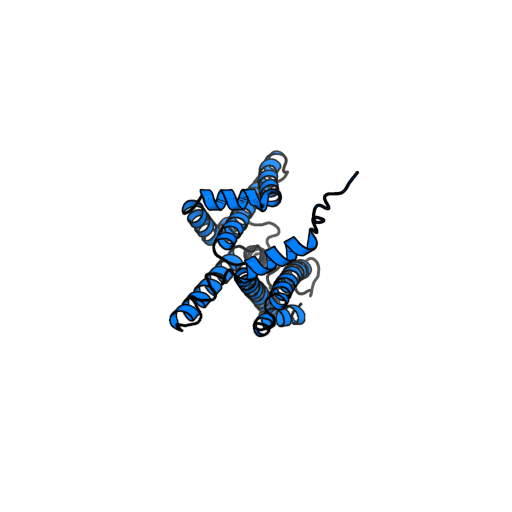 1 113 ? 12.471 3.697 10.020 1.00 89.88 113 PHE A CA 1
ATOM 863 C C . PHE A 1 113 ? 12.257 4.658 8.855 1.00 89.88 113 PHE A C 1
ATOM 865 O O . PHE A 1 113 ? 13.151 4.801 8.029 1.00 89.88 113 PHE A O 1
ATOM 872 N N . ILE A 1 114 ? 11.128 5.365 8.814 1.00 90.62 114 ILE A N 1
ATOM 873 C CA . ILE A 1 114 ? 10.881 6.383 7.787 1.00 90.62 114 ILE A CA 1
ATOM 874 C C . ILE A 1 114 ? 11.895 7.519 7.917 1.00 90.62 114 ILE A C 1
ATOM 876 O O . ILE A 1 114 ? 12.540 7.884 6.936 1.00 90.62 114 ILE A O 1
ATOM 880 N N . LEU A 1 115 ? 12.094 8.042 9.132 1.00 91.12 115 LEU A N 1
ATOM 881 C CA . LEU A 1 115 ? 13.106 9.072 9.384 1.00 91.12 115 LEU A CA 1
ATOM 882 C C . LEU A 1 115 ? 14.512 8.585 9.019 1.00 91.12 115 LEU A C 1
ATOM 884 O O . LEU A 1 115 ? 15.293 9.334 8.434 1.00 91.12 115 LEU A O 1
ATOM 888 N N . TRP A 1 116 ? 14.813 7.319 9.306 1.00 91.75 116 TRP A N 1
ATOM 889 C CA . TRP A 1 116 ? 16.069 6.687 8.923 1.00 91.75 116 TRP A CA 1
ATOM 890 C C . TRP A 1 116 ? 16.246 6.628 7.404 1.00 91.75 116 TRP A C 1
ATOM 892 O O . TRP A 1 116 ? 17.333 6.913 6.908 1.00 91.75 116 TRP A O 1
ATOM 902 N N . THR A 1 117 ? 15.191 6.331 6.640 1.00 89.56 117 THR A N 1
ATOM 903 C CA . THR A 1 117 ? 15.233 6.375 5.171 1.00 89.56 117 THR A CA 1
ATOM 904 C C . THR A 1 117 ? 15.573 7.776 4.659 1.00 89.56 117 THR A C 1
ATOM 906 O O . THR A 1 117 ? 16.392 7.904 3.751 1.00 89.56 117 THR A O 1
ATOM 909 N N . PHE A 1 118 ? 15.018 8.830 5.268 1.00 89.94 118 PHE A N 1
ATOM 910 C CA . PHE A 1 118 ? 15.376 10.210 4.917 1.00 89.94 118 PHE A CA 1
ATOM 911 C C . PHE A 1 118 ? 16.804 10.575 5.318 1.00 89.94 118 PHE A C 1
ATOM 913 O O . PHE A 1 118 ? 17.489 11.235 4.543 1.00 89.94 118 PHE A O 1
ATOM 920 N N . ALA A 1 119 ? 17.287 10.130 6.478 1.00 91.94 119 ALA A N 1
ATOM 921 C CA . ALA A 1 119 ? 18.686 10.320 6.856 1.00 91.94 119 ALA A CA 1
ATOM 922 C C . ALA A 1 119 ? 19.622 9.607 5.864 1.00 91.94 119 ALA A C 1
ATOM 924 O O . ALA A 1 119 ? 20.608 10.185 5.407 1.00 91.94 119 ALA A O 1
ATOM 925 N N . SER A 1 120 ? 19.240 8.400 5.431 1.00 91.75 120 SER A N 1
ATOM 926 C CA . SER A 1 120 ? 20.008 7.586 4.489 1.00 91.75 120 SER A CA 1
ATOM 927 C C . SER A 1 120 ? 20.183 8.205 3.108 1.00 91.75 120 SER A C 1
ATOM 929 O O . SER A 1 120 ? 21.076 7.775 2.379 1.00 91.75 120 SER A O 1
ATOM 931 N N . PHE A 1 121 ? 19.398 9.222 2.749 1.00 90.31 121 PHE A N 1
ATOM 932 C CA . PHE A 1 121 ? 19.620 10.019 1.544 1.00 90.31 121 PHE A CA 1
ATOM 933 C C . PHE A 1 121 ? 21.032 10.625 1.498 1.00 90.31 121 PHE A C 1
ATOM 935 O O . PHE A 1 121 ? 21.624 10.699 0.426 1.00 90.31 121 PHE A O 1
ATOM 942 N N . GLN A 1 122 ? 21.589 11.022 2.649 1.00 91.19 122 GLN A N 1
ATOM 943 C CA . GLN A 1 122 ? 22.858 11.756 2.728 1.00 91.19 122 GLN A CA 1
ATOM 944 C C . GLN A 1 122 ? 24.084 10.916 2.352 1.00 91.19 122 GLN A C 1
ATOM 946 O O . GLN A 1 122 ? 25.097 11.470 1.935 1.00 91.19 122 GLN A O 1
ATOM 951 N N . TRP A 1 123 ? 23.999 9.593 2.495 1.00 92.88 123 TRP A N 1
ATOM 952 C CA . TRP A 1 123 ? 25.092 8.659 2.206 1.00 92.88 123 TRP A CA 1
ATOM 953 C C . TRP A 1 123 ? 24.704 7.595 1.169 1.00 92.88 123 TRP A C 1
ATOM 955 O O . TRP A 1 123 ? 25.378 6.573 1.041 1.00 92.88 123 TRP A O 1
ATOM 965 N N . SER A 1 124 ? 23.602 7.801 0.442 1.00 89.50 124 SER A N 1
ATOM 966 C CA . SER A 1 124 ? 23.143 6.873 -0.593 1.00 89.50 124 SER A CA 1
ATOM 967 C C . SER A 1 124 ? 23.893 7.083 -1.909 1.00 89.50 124 SER A C 1
ATOM 969 O O . SER A 1 124 ? 24.097 8.213 -2.345 1.00 89.50 124 SER A O 1
ATOM 971 N N . ASN A 1 125 ? 24.219 5.984 -2.596 1.00 89.69 125 ASN A N 1
ATOM 972 C CA . ASN A 1 125 ? 24.778 6.016 -3.954 1.00 89.69 125 ASN A CA 1
ATOM 973 C C . ASN A 1 125 ? 23.771 6.532 -4.999 1.00 89.69 125 ASN A C 1
ATOM 975 O O . ASN A 1 125 ? 24.171 7.007 -6.059 1.00 89.69 125 ASN A O 1
ATOM 979 N N . GLN A 1 126 ? 22.468 6.428 -4.718 1.00 87.69 126 GLN A N 1
ATOM 980 C CA . GLN A 1 126 ? 21.381 6.887 -5.587 1.00 87.69 126 GLN A CA 1
ATOM 981 C C . GLN A 1 126 ? 20.407 7.752 -4.764 1.00 87.69 126 GLN A C 1
ATOM 983 O O . GLN A 1 126 ? 19.311 7.302 -4.415 1.00 87.69 126 GLN A O 1
ATOM 988 N N . PRO A 1 127 ? 20.799 8.996 -4.426 1.00 85.88 127 PRO A N 1
ATOM 989 C CA . PRO A 1 127 ? 20.049 9.844 -3.499 1.00 85.88 127 PRO A CA 1
ATOM 990 C C . PRO A 1 127 ? 18.627 10.137 -3.998 1.00 85.88 127 PRO A C 1
ATOM 992 O O . PRO A 1 127 ? 17.666 10.085 -3.236 1.00 85.88 127 PRO A O 1
ATOM 995 N N . ASP A 1 128 ? 18.461 10.360 -5.298 1.00 85.56 128 ASP A N 1
ATOM 996 C CA . ASP A 1 128 ? 17.158 10.615 -5.914 1.00 85.56 128 ASP A CA 1
ATOM 997 C C . ASP A 1 128 ? 16.160 9.450 -5.721 1.00 85.56 128 ASP A C 1
ATOM 999 O O . ASP A 1 128 ? 15.019 9.671 -5.306 1.00 85.56 128 ASP A O 1
ATOM 1003 N N . LEU A 1 129 ? 16.595 8.198 -5.904 1.00 82.50 129 LEU A N 1
ATOM 1004 C CA . LEU A 1 129 ? 15.751 7.027 -5.645 1.00 82.50 129 LEU A CA 1
ATOM 1005 C C . LEU A 1 129 ? 15.433 6.878 -4.155 1.00 82.50 129 LEU A C 1
ATOM 1007 O O . LEU A 1 129 ? 14.280 6.621 -3.801 1.00 82.50 129 LEU A O 1
ATOM 1011 N N . THR A 1 130 ? 16.414 7.088 -3.274 1.00 88.12 130 THR A N 1
ATOM 1012 C CA . THR A 1 130 ? 16.205 7.032 -1.819 1.00 88.12 130 THR A CA 1
ATOM 1013 C C . THR A 1 130 ? 15.166 8.054 -1.356 1.00 88.12 130 THR A C 1
ATOM 1015 O O . THR A 1 130 ? 14.280 7.709 -0.574 1.00 88.12 130 THR A O 1
ATOM 1018 N N . LEU A 1 131 ? 15.209 9.281 -1.884 1.00 86.69 131 LEU A N 1
ATOM 1019 C CA . LEU A 1 131 ? 14.245 10.329 -1.547 1.00 86.69 131 LEU A CA 1
ATOM 1020 C C . LEU A 1 131 ? 12.821 9.950 -1.970 1.00 86.69 131 LEU A C 1
ATOM 1022 O O . LEU A 1 131 ? 11.883 10.085 -1.183 1.00 86.69 131 LEU A O 1
ATOM 1026 N N . ARG A 1 132 ? 12.650 9.435 -3.194 1.00 85.62 132 ARG A N 1
ATOM 1027 C CA . ARG A 1 132 ? 11.338 8.996 -3.702 1.00 85.62 132 ARG A CA 1
ATOM 1028 C C . ARG A 1 132 ? 10.762 7.857 -2.869 1.00 85.62 132 ARG A C 1
ATOM 1030 O O . ARG A 1 132 ? 9.577 7.887 -2.548 1.00 85.62 132 ARG A O 1
ATOM 1037 N N . GLN A 1 133 ? 11.587 6.883 -2.485 1.00 84.50 133 GLN A N 1
ATOM 1038 C CA . GLN A 1 133 ? 11.156 5.780 -1.622 1.00 84.50 133 GLN A CA 1
ATOM 1039 C C . GLN A 1 133 ? 10.778 6.276 -0.222 1.00 84.50 133 GLN A C 1
ATOM 1041 O O . GLN A 1 133 ? 9.730 5.890 0.288 1.00 84.50 133 GLN A O 1
ATOM 1046 N N . GLY A 1 134 ? 11.548 7.199 0.364 1.00 88.19 134 GLY A N 1
ATOM 1047 C CA . GLY A 1 134 ? 11.193 7.839 1.636 1.00 88.19 134 GLY A CA 1
ATOM 1048 C C . GLY A 1 134 ? 9.843 8.562 1.577 1.00 88.19 134 GLY A C 1
ATOM 1049 O O . GLY A 1 134 ? 9.008 8.401 2.468 1.00 88.19 134 GLY A O 1
ATOM 1050 N N . LEU A 1 135 ? 9.576 9.294 0.490 1.00 87.25 135 LEU A N 1
ATOM 1051 C CA . LEU A 1 135 ? 8.281 9.944 0.260 1.00 87.25 135 LEU A CA 1
ATOM 1052 C C . LEU A 1 135 ? 7.135 8.928 0.139 1.00 87.25 135 LEU A C 1
ATOM 1054 O O . LEU A 1 135 ? 6.087 9.115 0.757 1.00 87.25 135 LEU A O 1
ATOM 1058 N N . LEU A 1 136 ? 7.328 7.832 -0.598 1.00 84.94 136 LEU A N 1
ATOM 1059 C CA . LEU A 1 136 ? 6.327 6.765 -0.709 1.00 84.94 136 LEU A CA 1
ATOM 1060 C C . LEU A 1 136 ? 6.069 6.066 0.629 1.00 84.94 136 LEU A C 1
ATOM 1062 O O . LEU A 1 136 ? 4.918 5.770 0.960 1.00 84.94 136 LEU A O 1
ATOM 1066 N N . MET A 1 137 ? 7.108 5.853 1.436 1.00 87.75 137 MET A N 1
ATOM 1067 C CA . MET A 1 137 ? 6.964 5.317 2.790 1.00 87.75 137 MET A CA 1
ATOM 1068 C C . MET A 1 137 ? 6.172 6.274 3.691 1.00 87.75 137 MET A C 1
ATOM 1070 O O . MET A 1 137 ? 5.288 5.824 4.416 1.00 87.75 137 MET A O 1
ATOM 1074 N N . CYS A 1 138 ? 6.390 7.590 3.591 1.00 88.19 138 CYS A N 1
ATOM 1075 C CA . CYS A 1 138 ? 5.560 8.587 4.278 1.00 88.19 138 CYS A CA 1
ATOM 1076 C C . CYS A 1 138 ? 4.085 8.498 3.875 1.00 88.19 138 CYS A C 1
ATOM 1078 O O . CYS A 1 138 ? 3.209 8.527 4.739 1.00 88.19 138 CYS A O 1
ATOM 1080 N N . VAL A 1 139 ? 3.792 8.385 2.577 1.00 86.88 139 VAL A N 1
ATOM 1081 C CA . VAL A 1 139 ? 2.408 8.322 2.082 1.00 86.88 139 VAL A CA 1
ATOM 1082 C C . VAL A 1 139 ? 1.710 7.038 2.514 1.00 86.88 139 VAL A C 1
ATOM 1084 O O . VAL A 1 139 ? 0.575 7.090 2.986 1.00 86.88 139 VAL A O 1
ATOM 1087 N N . THR A 1 140 ? 2.377 5.893 2.393 1.00 86.94 140 THR A N 1
ATOM 1088 C CA . THR A 1 140 ? 1.812 4.590 2.779 1.00 86.94 140 THR A CA 1
ATOM 1089 C C . THR A 1 140 ? 1.631 4.473 4.290 1.00 86.94 140 THR A C 1
ATOM 1091 O O . THR A 1 140 ? 0.587 4.010 4.754 1.00 86.94 140 THR A O 1
ATOM 1094 N N . TYR A 1 141 ? 2.587 4.970 5.075 1.00 88.62 141 TYR A N 1
ATOM 1095 C CA . TYR A 1 141 ? 2.463 5.015 6.528 1.00 88.62 141 TYR A CA 1
ATOM 1096 C C . TYR A 1 141 ? 1.393 6.006 6.989 1.00 88.62 141 TYR A C 1
ATOM 1098 O O . TYR A 1 141 ? 0.574 5.670 7.840 1.00 88.62 141 TYR A O 1
ATOM 1106 N N . GLY A 1 142 ? 1.326 7.194 6.382 1.00 88.00 142 GLY A N 1
ATOM 1107 C CA . GLY A 1 142 ? 0.268 8.170 6.644 1.00 88.00 142 GLY A CA 1
ATOM 1108 C C . GLY A 1 142 ? -1.122 7.612 6.332 1.00 88.00 142 GLY A C 1
ATOM 1109 O O . GLY A 1 142 ? -2.044 7.777 7.132 1.00 88.00 142 GLY A O 1
ATOM 1110 N N . ALA A 1 143 ? -1.263 6.877 5.224 1.00 87.19 143 ALA A N 1
ATOM 1111 C CA . ALA A 1 143 ? -2.489 6.162 4.885 1.00 87.19 143 ALA A CA 1
ATOM 1112 C C . ALA A 1 143 ? -2.854 5.127 5.960 1.00 87.19 143 ALA A C 1
ATOM 1114 O O . ALA A 1 143 ? -3.996 5.102 6.419 1.00 87.19 143 ALA A O 1
ATOM 1115 N N . ALA A 1 144 ? -1.888 4.325 6.421 1.00 86.06 144 ALA A N 1
ATOM 1116 C CA . ALA A 1 144 ? -2.103 3.351 7.490 1.00 86.06 144 ALA A CA 1
ATOM 1117 C C . ALA A 1 144 ? -2.519 4.023 8.811 1.00 86.06 144 ALA A C 1
ATOM 1119 O O . ALA A 1 144 ? -3.485 3.592 9.445 1.00 86.06 144 ALA A O 1
ATOM 1120 N N . CYS A 1 145 ? -1.854 5.117 9.198 1.00 86.75 145 CYS A N 1
ATOM 1121 C CA . CYS A 1 145 ? -2.222 5.908 10.370 1.00 86.75 145 CYS A CA 1
ATOM 1122 C C . CYS A 1 145 ? -3.661 6.420 10.264 1.00 86.75 145 CYS A C 1
ATOM 1124 O O . CYS A 1 145 ? -4.416 6.304 11.226 1.00 86.75 145 CYS A O 1
ATOM 1126 N N . MET A 1 146 ? -4.069 6.932 9.102 1.00 84.62 146 MET A N 1
ATOM 1127 C CA . MET A 1 146 ? -5.434 7.416 8.895 1.00 84.62 146 MET A CA 1
ATOM 1128 C C . MET A 1 146 ? -6.462 6.298 8.985 1.00 84.62 146 MET A C 1
ATOM 1130 O O . MET A 1 146 ? -7.414 6.403 9.754 1.00 84.62 146 MET A O 1
ATOM 1134 N N . VAL A 1 147 ? -6.246 5.198 8.270 1.00 85.25 147 VAL A N 1
ATOM 1135 C CA . VAL A 1 147 ? -7.157 4.049 8.288 1.00 85.25 147 VAL A CA 1
ATOM 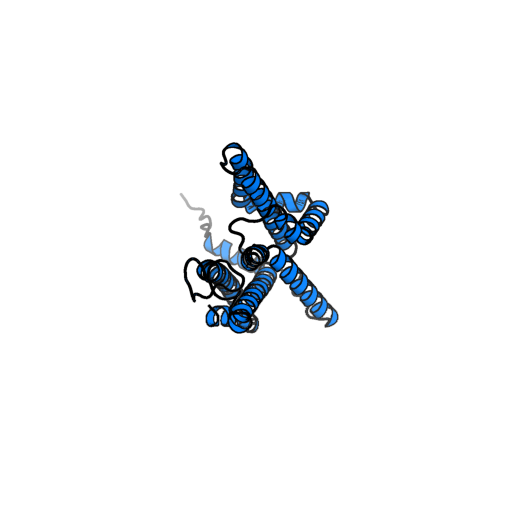1136 C C . VAL A 1 147 ? -7.315 3.493 9.709 1.00 85.25 147 VAL A C 1
ATOM 1138 O O . VAL A 1 147 ? -8.434 3.196 10.128 1.00 85.25 147 VAL A O 1
ATOM 1141 N N . SER A 1 148 ? -6.233 3.443 10.491 1.00 83.25 148 SER A N 1
ATOM 1142 C CA . SER A 1 148 ? -6.271 2.966 11.882 1.00 83.25 148 SER A CA 1
ATOM 1143 C C . SER A 1 148 ? -7.087 3.845 12.841 1.00 83.25 148 SER A C 1
ATOM 1145 O O . SER A 1 148 ? -7.477 3.379 13.908 1.00 83.25 148 SER A O 1
ATOM 1147 N N . GLN A 1 149 ? -7.361 5.106 12.485 1.00 81.94 149 GLN A N 1
ATOM 1148 C CA . GLN A 1 149 ? -8.184 6.004 13.304 1.00 81.94 149 GLN A CA 1
ATOM 1149 C C . GLN A 1 149 ? -9.684 5.797 13.083 1.00 81.94 149 GLN A C 1
ATOM 1151 O O . GLN A 1 149 ? -10.473 6.101 13.975 1.00 81.94 149 GLN A O 1
ATOM 1156 N N . TYR A 1 150 ? -10.074 5.310 11.903 1.00 77.62 150 TYR A N 1
ATOM 1157 C CA . TYR A 1 150 ? -11.478 5.180 11.505 1.00 77.62 150 TYR A CA 1
ATOM 1158 C C . TYR A 1 150 ? -11.984 3.737 11.527 1.00 77.62 150 TYR A C 1
ATOM 1160 O O . TYR A 1 150 ? -13.186 3.522 11.673 1.00 77.62 150 TYR A O 1
ATOM 1168 N N . LEU A 1 151 ? -11.100 2.747 11.381 1.00 80.50 151 LEU A N 1
ATOM 1169 C CA . LEU A 1 151 ? -11.485 1.339 11.370 1.00 80.50 151 LEU A CA 1
ATOM 1170 C C . LEU A 1 151 ? -11.211 0.671 12.715 1.00 80.50 151 LEU A C 1
ATOM 1172 O O . LEU A 1 151 ? -10.102 0.715 13.245 1.00 80.50 151 LEU A O 1
ATOM 1176 N N . SER A 1 152 ? -12.218 -0.038 13.227 1.00 81.31 152 SER A N 1
ATOM 1177 C CA . SER A 1 152 ? -12.005 -1.032 14.278 1.00 81.31 152 SER A CA 1
ATOM 1178 C C . SER A 1 152 ? -11.109 -2.162 13.764 1.00 81.31 152 SER A C 1
ATOM 1180 O O . SER A 1 152 ? -11.082 -2.447 12.567 1.00 81.31 152 SER A O 1
ATOM 1182 N N . TRP A 1 153 ? -10.408 -2.851 14.669 1.00 74.94 153 TRP A N 1
ATOM 1183 C CA . TRP A 1 153 ? -9.542 -3.986 14.319 1.00 74.94 153 TRP A CA 1
ATOM 1184 C C . TRP A 1 153 ? -10.251 -5.027 13.440 1.00 74.94 153 TRP A C 1
ATOM 1186 O O . TRP A 1 153 ? -9.718 -5.489 12.436 1.00 74.94 153 TRP A O 1
ATOM 1196 N N . LEU A 1 154 ? -11.502 -5.330 13.785 1.00 74.88 154 LEU A N 1
ATOM 1197 C CA . LEU A 1 154 ? -12.354 -6.269 13.065 1.00 74.88 154 LEU A CA 1
ATOM 1198 C C . LEU A 1 154 ? -12.661 -5.801 11.636 1.00 74.88 154 LEU A C 1
ATOM 1200 O O . LEU A 1 154 ? -12.571 -6.579 10.687 1.00 74.88 154 LEU A O 1
ATOM 1204 N N . ARG A 1 155 ? -12.997 -4.520 11.466 1.00 78.19 155 ARG A N 1
ATOM 1205 C CA . ARG A 1 155 ? -13.298 -3.941 10.153 1.00 78.19 155 ARG A CA 1
ATOM 1206 C C . ARG A 1 155 ? -12.036 -3.797 9.300 1.00 78.19 155 ARG A C 1
ATOM 1208 O O . ARG A 1 155 ? -12.075 -4.090 8.110 1.00 78.19 155 ARG A O 1
ATOM 1215 N N . LEU A 1 156 ? -10.909 -3.441 9.915 1.00 80.12 156 LEU A N 1
ATOM 1216 C CA . LEU A 1 156 ? -9.599 -3.400 9.267 1.00 80.12 156 LEU A CA 1
ATOM 1217 C C . LEU A 1 156 ? -9.196 -4.777 8.731 1.00 80.12 156 LEU A C 1
ATOM 1219 O O . LEU A 1 156 ? -8.812 -4.884 7.569 1.00 80.12 156 LEU A O 1
ATOM 1223 N N . ALA A 1 157 ? -9.326 -5.830 9.542 1.00 77.50 157 ALA A N 1
ATOM 1224 C CA . ALA A 1 157 ? -9.015 -7.190 9.116 1.00 77.50 157 ALA A CA 1
ATOM 1225 C C . ALA A 1 157 ? -9.859 -7.610 7.901 1.00 77.50 157 ALA A C 1
ATOM 1227 O O . ALA A 1 157 ? -9.316 -8.167 6.951 1.00 77.50 157 ALA A O 1
ATOM 1228 N N . ARG A 1 158 ? -11.154 -7.264 7.877 1.00 76.38 158 ARG A N 1
ATOM 1229 C CA . ARG A 1 158 ? -12.039 -7.507 6.724 1.00 76.38 158 ARG A CA 1
ATOM 1230 C C . ARG A 1 158 ? -11.597 -6.747 5.469 1.00 76.38 158 ARG A C 1
ATOM 1232 O O . ARG A 1 158 ? -11.538 -7.334 4.392 1.00 76.38 158 ARG A O 1
ATOM 1239 N N . VAL A 1 159 ? -11.280 -5.460 5.598 1.00 82.12 159 VAL A N 1
ATOM 1240 C CA . VAL A 1 159 ? -10.817 -4.616 4.481 1.00 82.12 159 VAL A CA 1
ATOM 1241 C C . VAL A 1 159 ? -9.505 -5.148 3.900 1.00 82.12 159 VAL A C 1
ATOM 1243 O O . VAL A 1 159 ? -9.369 -5.239 2.679 1.00 82.12 159 VAL A O 1
ATOM 1246 N N . LEU A 1 160 ? -8.562 -5.555 4.757 1.00 80.06 160 LEU A N 1
ATOM 1247 C CA . LEU A 1 160 ? -7.303 -6.172 4.338 1.00 80.06 160 LEU A CA 1
ATOM 1248 C C . LEU A 1 160 ? -7.536 -7.533 3.670 1.00 80.06 160 LEU A C 1
ATOM 1250 O O . LEU A 1 160 ? -6.957 -7.796 2.620 1.00 80.06 160 LEU A O 1
ATOM 1254 N N . ALA A 1 161 ? -8.429 -8.368 4.209 1.00 76.62 161 ALA A N 1
ATOM 1255 C CA . ALA A 1 161 ? -8.829 -9.633 3.588 1.00 76.62 161 ALA A CA 1
ATOM 1256 C C . ALA A 1 161 ? -9.308 -9.431 2.147 1.00 76.62 161 ALA A C 1
ATOM 1258 O O . ALA A 1 161 ? -8.841 -10.102 1.223 1.00 76.62 161 ALA A O 1
ATOM 1259 N N . GLY A 1 162 ? -10.229 -8.479 1.962 1.00 77.88 162 GLY A N 1
ATOM 1260 C CA . GLY A 1 162 ? -10.777 -8.126 0.658 1.00 77.88 162 GLY A CA 1
ATOM 1261 C C . GLY A 1 162 ? -9.703 -7.593 -0.286 1.00 77.88 162 GLY A C 1
ATOM 1262 O O . GLY A 1 162 ? -9.635 -8.022 -1.434 1.00 77.88 162 GLY A O 1
ATOM 1263 N N . LEU A 1 163 ? -8.815 -6.730 0.214 1.00 85.19 163 LEU A N 1
ATOM 1264 C CA . LEU A 1 163 ? -7.690 -6.182 -0.543 1.00 85.19 163 LEU A CA 1
ATOM 1265 C C . LEU A 1 163 ? -6.767 -7.275 -1.095 1.00 85.19 163 LEU A C 1
ATOM 1267 O O . LEU A 1 163 ? -6.476 -7.294 -2.291 1.00 85.19 163 LEU A O 1
ATOM 1271 N N . PHE A 1 164 ? -6.307 -8.187 -0.242 1.00 80.88 164 PHE A N 1
ATOM 1272 C CA . PHE A 1 164 ? -5.380 -9.238 -0.659 1.00 80.88 164 PHE A CA 1
ATOM 1273 C C . PHE A 1 164 ? -6.052 -10.274 -1.558 1.00 80.88 164 PHE A C 1
ATOM 1275 O O . PHE A 1 164 ? -5.455 -10.731 -2.527 1.00 80.88 164 PHE A O 1
ATOM 1282 N N . THR A 1 165 ? -7.325 -10.570 -1.315 1.00 79.06 165 THR A N 1
ATOM 1283 C CA . THR A 1 165 ? -8.112 -11.437 -2.200 1.00 79.06 165 THR A CA 1
ATOM 1284 C C . THR A 1 165 ? -8.260 -10.816 -3.586 1.00 79.06 165 THR A C 1
ATOM 1286 O O . THR A 1 165 ? -8.031 -11.488 -4.590 1.00 79.06 165 THR A O 1
ATOM 1289 N N . LEU A 1 166 ? -8.556 -9.515 -3.659 1.00 83.31 166 LEU A N 1
ATOM 1290 C CA . LEU A 1 166 ? -8.594 -8.773 -4.919 1.00 83.31 166 LEU A CA 1
ATOM 1291 C C . LEU A 1 166 ? -7.239 -8.835 -5.640 1.00 83.31 166 LEU A C 1
ATOM 1293 O O . LEU A 1 166 ? -7.194 -9.130 -6.832 1.00 83.31 166 LEU A O 1
ATOM 1297 N N . GLN A 1 167 ? -6.130 -8.622 -4.928 1.00 84.25 167 GLN A N 1
ATOM 1298 C CA . GLN A 1 167 ? -4.786 -8.747 -5.502 1.00 84.25 167 GLN A CA 1
ATOM 1299 C C . GLN A 1 167 ? -4.490 -10.163 -6.010 1.00 84.25 167 GLN A C 1
ATOM 1301 O O . GLN A 1 167 ? -3.900 -10.300 -7.082 1.00 84.25 167 GLN A O 1
ATOM 1306 N N . ALA A 1 168 ? -4.907 -11.207 -5.290 1.00 80.81 168 ALA A N 1
ATOM 1307 C CA . ALA A 1 168 ? -4.751 -12.595 -5.716 1.00 80.81 168 ALA A CA 1
ATOM 1308 C C . ALA A 1 168 ? -5.531 -12.874 -7.010 1.00 80.81 168 ALA A C 1
ATOM 1310 O O . ALA A 1 168 ? -4.960 -13.411 -7.960 1.00 80.81 168 ALA A O 1
ATOM 1311 N N . PHE A 1 169 ? -6.788 -12.428 -7.099 1.00 85.69 169 PHE A N 1
ATOM 1312 C CA . PHE A 1 169 ? -7.598 -12.564 -8.313 1.00 85.69 169 PHE A CA 1
ATOM 1313 C C . PHE A 1 169 ? -7.007 -11.810 -9.502 1.00 85.69 169 PHE A C 1
ATOM 1315 O O . PHE A 1 169 ? -6.913 -12.376 -10.589 1.00 85.69 169 PHE A O 1
ATOM 1322 N N . VAL A 1 170 ? -6.565 -10.565 -9.312 1.00 85.44 170 VAL A N 1
ATOM 1323 C CA . VAL A 1 170 ? -5.911 -9.794 -10.381 1.00 85.44 170 VAL A CA 1
ATOM 1324 C C . VAL A 1 170 ? -4.607 -10.476 -10.814 1.00 85.44 170 VAL A C 1
ATOM 1326 O O . VAL A 1 170 ? -4.330 -10.585 -12.006 1.00 85.44 170 VAL A O 1
ATOM 1329 N N . SER A 1 171 ? -3.830 -11.003 -9.865 1.00 83.44 171 SER A N 1
ATOM 1330 C CA . SER A 1 171 ? -2.577 -11.721 -10.129 1.00 83.44 171 SER A CA 1
ATOM 1331 C C . SER A 1 171 ? -2.788 -13.024 -10.913 1.00 83.44 171 SER A C 1
ATOM 1333 O O . SER A 1 171 ? -2.050 -13.299 -11.864 1.00 83.44 171 SER A O 1
ATOM 1335 N N . ALA A 1 172 ? -3.799 -13.814 -10.542 1.00 83.69 172 ALA A N 1
ATOM 1336 C CA . ALA A 1 172 ? -4.170 -15.049 -11.231 1.00 83.69 172 ALA A CA 1
ATOM 1337 C C . ALA A 1 172 ? -4.779 -14.757 -12.612 1.00 83.69 172 ALA A C 1
ATOM 1339 O O . ALA A 1 172 ? -4.395 -15.372 -13.606 1.00 83.69 172 ALA A O 1
ATOM 1340 N N . GLY A 1 173 ? -5.661 -13.757 -12.697 1.00 84.31 173 GLY A N 1
ATOM 1341 C CA . GLY A 1 173 ? -6.259 -13.296 -13.949 1.00 84.31 173 GLY A CA 1
ATOM 1342 C C . GLY A 1 173 ? -5.206 -12.850 -14.962 1.00 84.31 173 GLY A C 1
ATOM 1343 O O . GLY A 1 173 ? -5.262 -13.266 -16.115 1.00 84.31 173 GLY A O 1
ATOM 1344 N N . LEU A 1 174 ? -4.191 -12.092 -14.533 1.00 83.50 174 LEU A N 1
ATOM 1345 C CA . LEU A 1 174 ? -3.075 -11.699 -15.400 1.00 83.50 174 LEU A CA 1
ATOM 1346 C C . LEU A 1 174 ? -2.274 -12.902 -15.915 1.00 83.50 174 LEU A C 1
ATOM 1348 O O . LEU A 1 174 ? -1.836 -12.880 -17.062 1.00 83.50 174 LEU A O 1
ATOM 1352 N N . ALA A 1 175 ? -2.087 -13.945 -15.102 1.00 80.94 175 ALA A N 1
ATOM 1353 C CA . ALA A 1 175 ? -1.379 -15.161 -15.511 1.00 80.94 175 ALA A CA 1
ATOM 1354 C C . ALA A 1 175 ? -2.127 -15.954 -16.587 1.00 80.94 175 ALA A C 1
ATOM 1356 O O . ALA A 1 175 ? -1.494 -16.457 -17.513 1.00 80.94 175 ALA A O 1
ATOM 1357 N N . VAL A 1 176 ? -3.455 -16.031 -16.483 1.00 83.88 176 VAL A N 1
ATOM 1358 C CA . VAL A 1 176 ? -4.296 -16.799 -17.411 1.00 83.88 176 VAL A CA 1
ATOM 1359 C C . VAL A 1 176 ? -4.621 -16.003 -18.676 1.00 83.88 176 VAL A C 1
ATOM 1361 O O . VAL A 1 176 ? -4.484 -16.521 -19.780 1.00 83.88 176 VAL A O 1
ATOM 1364 N N . LEU A 1 177 ? -5.053 -14.748 -18.530 1.00 85.88 177 LEU A N 1
ATOM 1365 C CA . LEU A 1 177 ? -5.562 -13.935 -19.641 1.00 85.88 177 LEU A CA 1
ATOM 1366 C C . LEU A 1 177 ? -4.444 -13.263 -20.440 1.00 85.88 177 LEU A C 1
ATOM 1368 O O . LEU A 1 177 ? -4.578 -13.065 -21.645 1.00 85.88 177 LEU A O 1
ATOM 1372 N N . THR A 1 178 ? -3.339 -12.901 -19.784 1.00 82.94 178 THR A N 1
ATOM 1373 C CA . THR A 1 178 ? -2.230 -12.162 -20.408 1.00 82.94 178 THR A CA 1
ATOM 1374 C C . THR A 1 178 ? -0.870 -12.729 -19.986 1.00 82.94 178 THR A C 1
ATOM 1376 O O . THR A 1 178 ? -0.128 -12.066 -19.253 1.00 82.94 178 THR A O 1
ATOM 1379 N N . PRO A 1 179 ? -0.480 -13.929 -20.461 1.00 79.94 179 PRO A N 1
ATOM 1380 C CA . PRO A 1 179 ? 0.748 -14.601 -20.025 1.00 79.94 179 PRO A CA 1
ATOM 1381 C C . PRO A 1 179 ? 2.011 -13.753 -20.216 1.00 79.94 179 PRO A C 1
ATOM 1383 O O . PRO A 1 179 ? 2.912 -13.801 -19.384 1.00 79.94 179 PRO A O 1
ATOM 1386 N N . GLN A 1 180 ? 2.030 -12.896 -21.244 1.00 78.25 180 GLN A N 1
ATOM 1387 C CA . GLN A 1 180 ? 3.088 -11.911 -21.507 1.00 78.25 180 GLN A CA 1
ATOM 1388 C C . GLN A 1 180 ? 3.421 -11.006 -20.306 1.00 78.25 180 GLN A C 1
ATOM 1390 O O . GLN A 1 180 ? 4.567 -10.604 -20.134 1.00 78.25 180 GLN A O 1
ATOM 1395 N N . TRP A 1 181 ? 2.432 -10.703 -19.458 1.00 77.38 181 TRP A N 1
ATOM 1396 C CA . TRP A 1 181 ? 2.590 -9.876 -18.259 1.00 77.38 181 TRP A CA 1
ATOM 1397 C C . TRP A 1 181 ? 2.319 -10.640 -16.968 1.00 77.38 181 TRP A C 1
ATOM 1399 O O . TRP A 1 181 ? 2.610 -10.128 -15.895 1.00 77.38 181 TRP A O 1
ATOM 1409 N N . GLY A 1 182 ? 1.759 -11.844 -17.023 1.00 74.00 182 GLY A N 1
ATOM 1410 C CA . GLY A 1 182 ? 1.506 -12.672 -15.845 1.00 74.00 182 GLY A CA 1
ATOM 1411 C C . GLY A 1 182 ? 2.633 -13.656 -15.524 1.00 74.00 182 GLY A C 1
ATOM 1412 O O . GLY A 1 182 ? 2.767 -14.088 -14.375 1.00 74.00 182 GLY A O 1
ATOM 1413 N N . VAL A 1 183 ? 3.486 -13.955 -16.502 1.00 80.81 183 VAL A N 1
ATOM 1414 C CA . VAL A 1 183 ? 4.603 -14.897 -16.392 1.00 80.81 183 VAL A CA 1
ATOM 1415 C C . VAL A 1 183 ? 5.925 -14.133 -16.394 1.00 80.81 183 VAL A C 1
ATOM 1417 O O . VAL A 1 183 ? 6.059 -13.078 -17.012 1.00 80.81 183 VAL A O 1
ATOM 1420 N N . MET A 1 184 ? 6.890 -14.614 -15.622 1.00 75.62 184 MET A N 1
ATOM 1421 C CA . MET A 1 184 ? 8.230 -14.051 -15.548 1.00 75.62 184 MET A CA 1
ATOM 1422 C C . MET A 1 184 ? 9.072 -14.536 -16.732 1.00 75.62 184 MET A C 1
ATOM 1424 O O . MET A 1 184 ? 9.035 -15.716 -17.077 1.00 75.62 184 MET A O 1
ATOM 1428 N N . THR A 1 185 ? 9.830 -13.627 -17.345 1.00 75.81 185 THR A N 1
ATOM 1429 C CA . THR A 1 185 ? 10.646 -13.904 -18.540 1.00 75.81 185 THR A CA 1
ATOM 1430 C C . T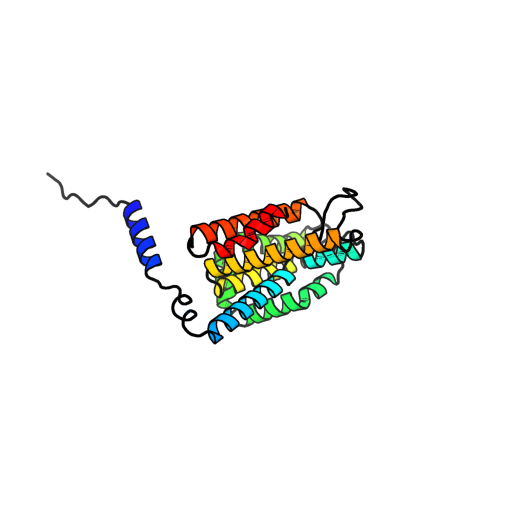HR A 1 185 ? 12.147 -13.735 -18.314 1.00 75.81 185 THR A C 1
ATOM 1432 O O . THR A 1 185 ? 12.922 -14.340 -19.043 1.00 75.81 185 THR A O 1
ATOM 1435 N N . GLU A 1 186 ? 12.568 -12.956 -17.310 1.00 72.62 186 GLU A N 1
ATOM 1436 C CA . GLU A 1 186 ? 13.990 -12.660 -17.076 1.00 72.62 186 GLU A CA 1
ATOM 1437 C C . GLU A 1 186 ? 14.678 -13.673 -16.148 1.00 72.62 186 GLU A C 1
ATOM 1439 O O . GLU A 1 186 ? 15.494 -14.468 -16.598 1.00 72.62 186 GLU A O 1
ATOM 1444 N N . ILE A 1 187 ? 14.372 -13.644 -14.843 1.00 75.06 187 ILE A N 1
ATOM 1445 C CA . ILE A 1 187 ? 15.136 -14.409 -13.835 1.00 75.06 187 ILE A CA 1
ATOM 1446 C C . ILE A 1 187 ? 14.667 -15.868 -13.764 1.00 75.06 187 ILE A C 1
ATOM 1448 O O . ILE A 1 187 ? 15.487 -16.778 -13.688 1.00 75.06 187 ILE A O 1
ATOM 1452 N N . TYR A 1 188 ? 13.350 -16.098 -13.804 1.00 76.19 188 TYR A N 1
ATOM 1453 C CA . TYR A 1 188 ? 12.755 -17.438 -13.785 1.00 76.19 188 TYR A CA 1
ATOM 1454 C C . TYR A 1 188 ? 11.730 -17.581 -14.916 1.00 76.19 188 TYR A C 1
ATOM 1456 O O . TYR A 1 188 ? 10.534 -17.390 -14.679 1.00 76.19 188 TYR A O 1
ATOM 1464 N N . PRO A 1 189 ? 12.178 -17.889 -16.147 1.00 77.44 189 PRO A N 1
ATOM 1465 C CA . PRO A 1 189 ? 11.292 -18.067 -17.290 1.00 77.44 189 PRO A CA 1
ATOM 1466 C C . PRO A 1 189 ? 10.187 -19.085 -16.991 1.00 77.44 189 PRO A C 1
ATOM 1468 O O . PRO A 1 189 ? 10.462 -20.190 -16.527 1.00 77.44 189 PRO A O 1
ATOM 1471 N N . GLY A 1 190 ? 8.929 -18.715 -17.229 1.00 77.25 190 GLY A N 1
ATOM 1472 C CA . GLY A 1 190 ? 7.780 -19.600 -17.000 1.00 77.25 190 GLY A CA 1
ATOM 1473 C C . GLY A 1 190 ? 7.211 -19.567 -15.577 1.00 77.25 190 GLY A C 1
ATOM 1474 O O . GLY A 1 190 ? 6.153 -20.143 -15.333 1.00 77.25 190 GLY A O 1
ATOM 1475 N N . ALA A 1 191 ? 7.854 -18.872 -14.634 1.00 79.38 191 ALA A N 1
ATOM 1476 C CA . ALA A 1 191 ? 7.320 -18.732 -13.283 1.00 79.38 191 ALA A CA 1
ATOM 1477 C C . ALA A 1 191 ? 6.157 -17.730 -13.235 1.00 79.38 191 ALA A C 1
ATOM 1479 O O . ALA A 1 191 ? 6.205 -16.666 -13.853 1.00 79.38 191 ALA A O 1
ATOM 1480 N N . TRP A 1 192 ? 5.128 -18.029 -12.439 1.00 78.75 192 TRP A N 1
ATOM 1481 C CA . TRP A 1 192 ? 4.064 -17.068 -12.155 1.00 78.75 192 TRP A CA 1
ATOM 1482 C C . TRP A 1 192 ? 4.629 -15.845 -11.423 1.00 78.75 192 TRP A C 1
ATOM 1484 O O . TRP A 1 192 ? 5.414 -15.971 -10.485 1.00 78.75 192 TRP A O 1
ATOM 1494 N N . SER A 1 193 ? 4.239 -14.651 -11.857 1.00 73.94 193 SER A N 1
ATOM 1495 C CA . SER A 1 193 ? 4.581 -13.395 -11.181 1.00 73.94 193 SER A CA 1
ATOM 1496 C C . SER A 1 193 ? 3.362 -12.472 -11.043 1.00 73.94 193 SER A C 1
ATOM 1498 O O . SER A 1 193 ? 3.272 -11.733 -10.065 1.00 73.94 193 SER A O 1
ATOM 1500 N N . GLY A 1 194 ? 2.373 -12.574 -11.941 1.00 80.44 194 GLY A N 1
ATOM 1501 C CA . GLY A 1 194 ? 1.115 -11.829 -11.852 1.00 80.44 194 GLY A CA 1
ATOM 1502 C C . GLY A 1 194 ? 1.343 -10.318 -11.765 1.00 80.44 194 GLY A C 1
ATOM 1503 O O . GLY A 1 194 ? 2.115 -9.779 -12.557 1.00 80.44 194 GLY A O 1
ATOM 1504 N N . ILE A 1 195 ? 0.693 -9.649 -10.802 1.00 79.81 195 ILE A N 1
ATOM 1505 C CA . ILE A 1 195 ? 0.845 -8.196 -10.564 1.00 79.81 195 ILE A CA 1
ATOM 1506 C C . ILE A 1 195 ? 2.131 -7.834 -9.794 1.00 79.81 195 ILE A C 1
ATOM 1508 O O . ILE A 1 195 ? 2.515 -6.669 -9.721 1.00 79.81 195 ILE A O 1
ATOM 1512 N N . TRP A 1 196 ? 2.802 -8.822 -9.203 1.00 78.62 196 TRP A N 1
ATOM 1513 C CA . TRP A 1 196 ? 4.004 -8.628 -8.395 1.00 78.62 196 TRP A CA 1
ATOM 1514 C C . TRP A 1 196 ? 5.263 -8.933 -9.200 1.00 78.62 196 TRP A C 1
ATOM 1516 O O . TRP A 1 196 ? 5.233 -9.698 -10.159 1.00 78.62 196 TRP A O 1
ATOM 1526 N N . SER A 1 197 ? 6.412 -8.405 -8.780 1.00 70.38 197 SER A N 1
ATOM 1527 C CA . SER A 1 197 ? 7.684 -8.708 -9.451 1.00 70.38 197 SER A CA 1
ATOM 1528 C C . SER A 1 197 ? 8.087 -10.184 -9.313 1.00 70.38 197 SER A C 1
ATOM 1530 O O . SER A 1 197 ? 8.670 -10.750 -10.232 1.00 70.38 197 SER A O 1
ATOM 1532 N N . PHE A 1 198 ? 7.741 -10.830 -8.191 1.00 74.00 198 PHE A N 1
ATOM 1533 C CA . PHE A 1 198 ? 8.093 -12.223 -7.898 1.00 74.00 198 PHE A CA 1
ATOM 1534 C C . PHE A 1 198 ? 6.950 -12.969 -7.201 1.00 74.00 198 PHE A C 1
ATOM 1536 O O . PHE A 1 198 ? 6.267 -12.398 -6.346 1.00 74.00 198 PHE A O 1
ATOM 1543 N N . LYS A 1 199 ? 6.832 -14.285 -7.455 1.00 72.94 199 LYS A N 1
ATOM 1544 C CA . LYS A 1 199 ? 5.894 -15.170 -6.731 1.00 72.94 199 LYS A CA 1
ATOM 1545 C C . LYS A 1 199 ? 6.062 -15.128 -5.213 1.00 72.94 199 LYS A C 1
ATOM 1547 O O . LYS A 1 199 ? 5.089 -15.222 -4.480 1.00 72.94 199 LYS A O 1
ATOM 1552 N N . GLN A 1 200 ? 7.299 -14.971 -4.741 1.00 78.69 200 GLN A N 1
ATOM 1553 C CA . GLN A 1 200 ? 7.601 -14.989 -3.310 1.00 78.69 200 GLN A CA 1
ATOM 1554 C C . GLN A 1 200 ? 7.061 -13.740 -2.609 1.00 78.69 200 GLN A C 1
ATOM 1556 O O . GLN A 1 200 ? 6.555 -13.828 -1.497 1.00 78.69 200 GLN A O 1
ATOM 1561 N N . THR A 1 201 ? 7.101 -12.581 -3.273 1.00 74.94 201 THR A N 1
ATOM 1562 C CA . THR A 1 201 ? 6.541 -11.338 -2.729 1.00 74.94 201 THR A CA 1
ATOM 1563 C C . THR A 1 201 ? 5.022 -11.429 -2.600 1.00 74.94 201 THR A C 1
ATOM 1565 O O . THR A 1 201 ? 4.475 -11.017 -1.579 1.00 74.94 201 THR A O 1
ATOM 1568 N N . LEU A 1 202 ? 4.359 -12.041 -3.590 1.00 77.19 202 LEU A N 1
ATOM 1569 C CA . LEU A 1 202 ? 2.938 -12.377 -3.509 1.00 77.19 202 LEU A CA 1
ATOM 1570 C C . LEU A 1 202 ? 2.678 -13.320 -2.323 1.00 77.19 202 LEU A C 1
ATOM 1572 O O . LEU A 1 202 ? 1.861 -12.995 -1.470 1.00 77.19 202 LEU A O 1
ATOM 1576 N N . GLY A 1 203 ? 3.410 -14.434 -2.215 1.00 76.81 203 GLY A N 1
ATOM 1577 C CA . GLY A 1 203 ? 3.233 -15.410 -1.133 1.00 76.81 203 GLY A CA 1
ATOM 1578 C C . GLY A 1 203 ? 3.388 -14.810 0.269 1.00 76.81 203 GLY A C 1
ATOM 1579 O O . GLY A 1 203 ? 2.568 -15.074 1.144 1.00 76.81 203 GLY A O 1
ATOM 1580 N N . VAL A 1 204 ? 4.379 -13.936 0.478 1.00 79.25 204 VAL A N 1
ATOM 1581 C CA . VAL A 1 204 ? 4.567 -13.228 1.758 1.00 79.25 204 VAL A CA 1
ATOM 1582 C C . VAL A 1 204 ? 3.382 -12.309 2.065 1.00 79.25 204 VAL A C 1
ATOM 1584 O O . VAL A 1 204 ? 2.864 -12.336 3.181 1.00 79.25 204 VAL A O 1
ATOM 1587 N N . ALA A 1 205 ? 2.914 -11.529 1.087 1.00 76.56 205 ALA A N 1
ATOM 1588 C CA . ALA A 1 205 ? 1.750 -10.661 1.262 1.00 76.56 205 ALA A CA 1
ATOM 1589 C C . ALA A 1 205 ? 0.487 -11.468 1.618 1.00 76.56 205 ALA A C 1
ATOM 1591 O O . ALA A 1 205 ? -0.264 -11.102 2.522 1.00 76.56 205 ALA A O 1
ATOM 1592 N N . MET A 1 206 ? 0.303 -12.613 0.962 1.00 78.12 206 MET A N 1
ATOM 1593 C CA . MET A 1 206 ? -0.836 -13.509 1.158 1.00 78.12 206 MET A CA 1
ATOM 1594 C C . MET A 1 206 ? -0.781 -14.263 2.493 1.00 78.12 206 MET A C 1
ATOM 1596 O O . MET A 1 206 ? -1.818 -14.455 3.126 1.00 78.12 206 MET A O 1
ATOM 1600 N N . ALA A 1 207 ? 0.410 -14.619 2.980 1.00 78.75 207 ALA A N 1
ATOM 1601 C CA . ALA A 1 207 ? 0.596 -15.207 4.307 1.00 78.75 207 ALA A CA 1
ATOM 1602 C C . ALA A 1 207 ? 0.253 -14.217 5.435 1.00 78.75 207 ALA A C 1
ATOM 1604 O O . ALA A 1 207 ? -0.391 -14.579 6.420 1.00 78.75 207 ALA A O 1
ATOM 1605 N N . VAL A 1 208 ? 0.636 -12.944 5.285 1.00 75.75 208 VAL A N 1
ATOM 1606 C CA . VAL A 1 208 ? 0.253 -11.886 6.236 1.00 75.75 208 VAL A CA 1
ATOM 1607 C C . VAL A 1 208 ? -1.264 -11.677 6.221 1.00 75.75 208 VAL A C 1
ATOM 1609 O O . VAL A 1 208 ? -1.887 -11.557 7.278 1.00 75.75 208 VAL A O 1
ATOM 1612 N N . ALA A 1 209 ? -1.871 -11.691 5.032 1.00 74.31 209 ALA A N 1
ATOM 1613 C CA . ALA A 1 209 ? -3.314 -11.584 4.864 1.00 74.31 209 ALA A CA 1
ATOM 1614 C C . ALA A 1 209 ? -4.063 -12.730 5.552 1.00 74.31 209 ALA A C 1
ATOM 1616 O O . ALA A 1 209 ? -4.967 -12.484 6.351 1.00 74.31 209 ALA A O 1
ATOM 1617 N N . SER A 1 210 ? -3.673 -13.978 5.281 1.00 72.94 210 SER A N 1
ATOM 1618 C CA . SER A 1 210 ? -4.327 -15.162 5.841 1.00 72.94 210 SER A CA 1
ATOM 1619 C C . SER A 1 210 ? -4.205 -15.211 7.364 1.00 72.94 210 SER A C 1
ATOM 1621 O O . SER A 1 210 ? -5.188 -15.526 8.033 1.00 72.94 210 SER A O 1
ATOM 1623 N N . GLY A 1 211 ? -3.066 -14.792 7.929 1.00 72.94 211 GLY A N 1
ATOM 1624 C CA . GLY A 1 211 ? -2.902 -14.614 9.373 1.00 72.94 211 GLY A CA 1
ATOM 1625 C C . GLY A 1 211 ? -3.877 -13.587 9.964 1.00 72.94 211 GLY A C 1
ATOM 1626 O O . GLY A 1 211 ? -4.517 -13.856 10.982 1.00 72.94 211 GLY A O 1
ATOM 1627 N N . GLY A 1 212 ? -4.053 -12.440 9.301 1.00 71.56 212 GLY A N 1
ATOM 1628 C CA . GLY A 1 212 ? -5.009 -11.407 9.718 1.00 71.56 212 GLY A CA 1
ATOM 1629 C C . GLY A 1 212 ? -6.467 -11.878 9.675 1.00 71.56 212 GLY A C 1
ATOM 1630 O O . GLY A 1 212 ? -7.229 -11.633 10.612 1.00 71.56 212 GLY A O 1
ATOM 1631 N N . VAL A 1 213 ? -6.850 -12.610 8.626 1.00 70.88 213 VAL A N 1
ATOM 1632 C CA . VAL A 1 213 ? -8.206 -13.171 8.494 1.00 70.88 213 VAL A CA 1
ATOM 1633 C C . VAL A 1 213 ? -8.450 -14.314 9.469 1.00 70.88 213 VAL A C 1
ATOM 1635 O O . VAL A 1 213 ? -9.534 -14.403 10.037 1.00 70.88 213 VAL A O 1
ATOM 1638 N N . MET A 1 214 ? -7.456 -15.168 9.712 1.00 70.44 214 MET A N 1
ATOM 1639 C CA . MET A 1 214 ? -7.563 -16.219 10.723 1.00 70.44 214 MET A CA 1
ATOM 1640 C C . MET A 1 214 ? -7.729 -15.608 12.119 1.00 70.44 214 MET A C 1
ATOM 1642 O O . MET A 1 214 ? -8.589 -16.039 12.883 1.00 70.44 214 MET A O 1
ATOM 1646 N N . GLY A 1 215 ? -6.984 -14.542 12.429 1.00 70.06 215 GLY A N 1
ATOM 1647 C CA . GLY A 1 215 ? -7.183 -13.764 13.653 1.00 70.06 215 GLY A CA 1
ATOM 1648 C C . GLY A 1 215 ? -8.605 -13.204 13.770 1.00 70.06 215 GLY A C 1
ATOM 1649 O O . GLY A 1 215 ? -9.215 -13.296 14.834 1.00 70.06 215 GLY A O 1
ATOM 1650 N N . TYR A 1 216 ? -9.170 -12.693 12.672 1.00 69.19 216 TYR A N 1
ATOM 1651 C CA . TYR A 1 216 ? -10.568 -12.252 12.617 1.00 69.19 216 TYR A CA 1
ATOM 1652 C C . TYR A 1 216 ? -11.559 -13.403 12.858 1.00 69.19 216 TYR A C 1
ATOM 1654 O O . TYR A 1 216 ? -12.477 -13.261 13.665 1.00 69.19 216 TYR A O 1
ATOM 1662 N N . ALA A 1 217 ? -11.347 -14.553 12.212 1.00 67.25 217 ALA A N 1
ATOM 1663 C CA . ALA A 1 217 ? -12.181 -15.746 12.347 1.00 67.25 217 ALA A CA 1
ATOM 1664 C C . ALA A 1 217 ? -12.248 -16.249 13.795 1.00 67.25 217 ALA A C 1
ATOM 1666 O O . ALA A 1 217 ? -13.318 -16.605 14.284 1.00 67.25 217 ALA A O 1
ATOM 1667 N N . LEU A 1 218 ? -11.107 -16.236 14.491 1.00 70.62 218 LEU A N 1
ATOM 1668 C CA . LEU A 1 218 ? -11.011 -16.629 15.897 1.00 70.62 218 LEU A CA 1
ATOM 1669 C C . LEU A 1 218 ? -11.711 -15.633 16.832 1.00 70.62 218 LEU A C 1
ATOM 1671 O O . LEU A 1 218 ? -12.245 -16.033 17.863 1.00 70.62 218 LEU A O 1
ATOM 1675 N N . MET A 1 219 ? -11.725 -14.343 16.483 1.00 69.19 219 MET A N 1
ATOM 1676 C CA . MET A 1 219 ? -12.397 -13.300 17.266 1.00 69.19 219 MET A CA 1
ATOM 1677 C C . MET A 1 219 ? -13.911 -13.231 17.019 1.00 69.19 219 MET A C 1
ATOM 1679 O O . MET A 1 219 ? -14.641 -12.753 17.886 1.00 69.19 219 MET A O 1
ATOM 1683 N N . GLN A 1 220 ? -14.390 -13.676 15.854 1.00 69.25 220 GLN A N 1
ATOM 1684 C CA . GLN A 1 220 ? -15.809 -13.684 15.484 1.00 69.25 220 GLN A CA 1
ATOM 1685 C C . GLN A 1 220 ? -16.199 -14.996 14.780 1.00 69.25 220 GLN A C 1
ATOM 1687 O O . GLN A 1 220 ? -16.396 -15.006 13.562 1.00 69.25 220 GLN A O 1
ATOM 1692 N N . PRO A 1 221 ? -16.370 -16.101 15.528 1.00 61.44 221 PRO A N 1
ATOM 1693 C CA . PRO A 1 221 ? -16.684 -17.411 14.951 1.00 61.44 221 PRO A CA 1
ATOM 1694 C C . PRO A 1 221 ? -18.043 -17.454 14.231 1.00 61.44 221 PRO A C 1
ATOM 1696 O O . PRO A 1 221 ? -18.238 -18.252 13.321 1.00 61.44 221 PRO A O 1
ATOM 1699 N N . GLU A 1 222 ? -18.978 -16.562 14.563 1.00 61.25 222 GLU A N 1
ATOM 1700 C CA . GLU A 1 222 ? -20.268 -16.461 13.860 1.00 61.25 222 GLU A CA 1
ATOM 1701 C C . GLU A 1 222 ? -20.149 -15.780 12.483 1.00 61.25 222 GLU A C 1
ATOM 1703 O O . GLU A 1 222 ? -21.032 -15.900 11.636 1.00 61.25 222 GLU A O 1
ATOM 1708 N N . ALA A 1 223 ? -19.026 -15.103 12.220 1.00 57.03 223 ALA A N 1
ATOM 1709 C CA . ALA A 1 223 ? -18.722 -14.426 10.963 1.00 57.03 223 ALA A CA 1
ATOM 1710 C C . ALA A 1 223 ? -17.837 -15.279 10.030 1.00 57.03 223 ALA A C 1
ATOM 1712 O O . ALA A 1 223 ? -17.173 -14.731 9.151 1.00 57.03 223 ALA A O 1
ATOM 1713 N N . VAL A 1 224 ? -17.838 -16.612 10.182 1.00 55.94 224 VAL A N 1
ATOM 1714 C CA . VAL A 1 224 ? -17.017 -17.562 9.398 1.00 55.94 224 VAL A CA 1
ATOM 1715 C C . VAL A 1 224 ? -17.199 -17.428 7.881 1.00 55.94 224 VAL A C 1
ATOM 1717 O O . VAL A 1 224 ? -16.255 -17.691 7.144 1.00 55.94 224 VAL A O 1
ATOM 1720 N N . ILE A 1 225 ? -18.338 -16.938 7.387 1.00 56.66 225 ILE A N 1
ATOM 1721 C CA . ILE A 1 225 ? -18.546 -16.652 5.950 1.00 56.66 225 ILE A CA 1
ATOM 1722 C C . ILE A 1 225 ? -17.516 -15.627 5.425 1.00 56.66 225 ILE A C 1
ATOM 1724 O O . ILE A 1 225 ? -17.069 -15.688 4.286 1.00 56.66 225 ILE A O 1
ATOM 1728 N N . TRP A 1 226 ? -17.023 -14.729 6.278 1.00 53.28 226 TRP A N 1
ATOM 1729 C CA . TRP A 1 226 ? -15.972 -13.770 5.918 1.00 53.28 226 TRP A CA 1
ATOM 1730 C C . TRP A 1 226 ? -14.556 -14.370 5.927 1.00 53.28 226 TRP A C 1
ATOM 1732 O O . TRP A 1 226 ? -13.591 -13.648 5.683 1.00 53.28 226 TRP A O 1
ATOM 1742 N N . THR A 1 227 ? -14.415 -15.677 6.179 1.00 61.16 227 THR A N 1
ATOM 1743 C CA . THR A 1 227 ? -13.162 -16.432 5.980 1.00 61.16 227 THR A CA 1
ATOM 1744 C C . THR A 1 227 ? -13.023 -16.998 4.573 1.00 61.16 227 THR A C 1
ATOM 1746 O O . THR A 1 227 ? -11.931 -17.427 4.201 1.00 61.16 227 THR A O 1
ATOM 1749 N N . ASP A 1 228 ? -14.079 -16.947 3.760 1.00 63.81 228 ASP A N 1
ATOM 1750 C CA . ASP A 1 228 ? -14.029 -17.371 2.360 1.00 63.81 228 ASP A CA 1
ATOM 1751 C C . ASP A 1 228 ? -12.929 -16.659 1.545 1.00 63.81 228 ASP A C 1
AT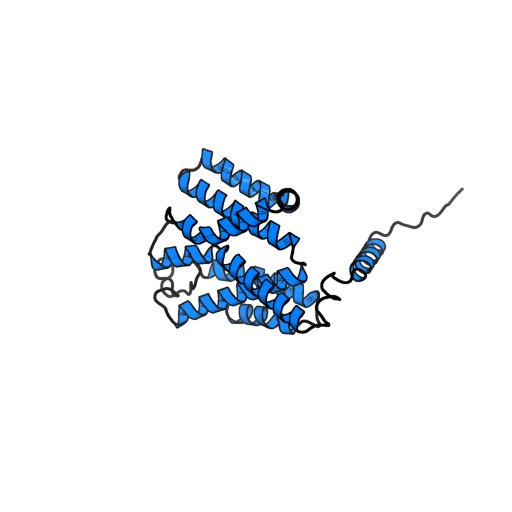OM 1753 O O . ASP A 1 228 ? -12.213 -17.350 0.819 1.00 63.81 228 ASP A O 1
ATOM 1757 N N . PRO A 1 229 ? -12.656 -15.348 1.726 1.00 62.81 229 PRO A N 1
ATOM 1758 C CA . PRO A 1 229 ? -11.503 -14.691 1.113 1.00 62.81 229 PRO A CA 1
ATOM 1759 C C . PRO A 1 229 ? -10.164 -15.339 1.515 1.00 62.81 229 PRO A C 1
ATOM 1761 O O . PRO A 1 229 ? -9.298 -15.542 0.671 1.00 62.81 229 PRO A O 1
ATOM 1764 N N . ALA A 1 230 ? -9.994 -15.758 2.776 1.00 59.44 230 ALA A N 1
ATOM 1765 C CA . ALA A 1 230 ? -8.780 -16.458 3.209 1.00 59.44 230 ALA A CA 1
ATOM 1766 C C . ALA A 1 230 ? -8.666 -17.871 2.637 1.00 59.44 230 ALA A C 1
ATOM 1768 O O . ALA A 1 230 ? -7.564 -18.293 2.300 1.00 59.44 230 ALA A O 1
ATOM 1769 N N . ARG A 1 231 ? -9.781 -18.592 2.484 1.00 63.12 231 ARG A N 1
ATOM 1770 C CA . ARG A 1 231 ? -9.786 -19.890 1.793 1.00 63.12 231 ARG A CA 1
ATOM 1771 C C . ARG A 1 231 ? -9.371 -19.732 0.337 1.00 63.12 231 ARG A C 1
ATOM 1773 O O . ARG A 1 231 ? -8.546 -20.501 -0.135 1.00 63.12 231 ARG A O 1
ATOM 1780 N N . VAL A 1 232 ? -9.881 -18.708 -0.345 1.00 67.31 232 VAL A N 1
ATOM 1781 C CA . VAL A 1 232 ? -9.477 -18.379 -1.717 1.00 67.31 232 VAL A CA 1
ATOM 1782 C C . VAL A 1 232 ? -7.990 -18.041 -1.777 1.00 67.31 232 VAL A C 1
ATOM 1784 O O . VAL A 1 232 ? -7.292 -18.586 -2.623 1.00 67.31 232 VAL A O 1
ATOM 1787 N N . ILE A 1 233 ? -7.481 -17.216 -0.857 1.00 64.06 233 ILE A N 1
ATOM 1788 C CA . ILE A 1 233 ? -6.048 -16.901 -0.779 1.00 64.06 233 ILE A CA 1
ATOM 1789 C C . ILE A 1 233 ? -5.213 -18.180 -0.600 1.00 64.06 233 ILE A C 1
ATOM 1791 O O . ILE A 1 233 ? -4.229 -18.349 -1.310 1.00 64.06 233 ILE A O 1
ATOM 1795 N N . ILE A 1 234 ? -5.618 -19.089 0.295 1.00 63.22 234 ILE A N 1
ATOM 1796 C CA . ILE A 1 234 ? -4.923 -20.365 0.545 1.00 63.22 234 ILE A CA 1
ATOM 1797 C C . ILE A 1 234 ? -4.981 -21.305 -0.668 1.00 63.22 234 ILE A C 1
ATOM 1799 O O . ILE A 1 234 ? -4.048 -22.061 -0.889 1.00 63.22 234 ILE A O 1
ATOM 1803 N N . VAL A 1 235 ? -6.067 -21.292 -1.443 1.00 65.88 235 VAL A N 1
ATOM 1804 C CA . VAL A 1 235 ? -6.220 -22.159 -2.626 1.00 65.88 235 VAL A CA 1
ATOM 1805 C C . VAL A 1 235 ? -5.472 -21.607 -3.844 1.00 65.88 235 VAL A C 1
ATOM 1807 O O . VAL A 1 235 ? -5.014 -22.377 -4.683 1.00 65.88 235 VAL A O 1
ATOM 1810 N N . VAL A 1 236 ? -5.374 -20.282 -3.967 1.00 64.56 236 VAL A N 1
ATOM 1811 C CA . VAL A 1 236 ? -4.755 -19.601 -5.117 1.00 64.56 236 VAL A CA 1
ATOM 1812 C C . VAL A 1 236 ? -3.229 -19.484 -4.981 1.00 64.56 236 VAL A C 1
ATOM 1814 O O . VAL A 1 236 ? -2.555 -19.322 -5.999 1.00 64.56 236 VAL A O 1
ATOM 1817 N N . CYS A 1 237 ? -2.682 -19.552 -3.763 1.00 55.00 237 CYS A N 1
ATOM 1818 C CA . CYS A 1 237 ? -1.251 -19.379 -3.474 1.00 55.00 237 CYS A CA 1
ATOM 1819 C C . CYS A 1 237 ? -0.562 -20.701 -3.135 1.00 55.00 237 CYS A C 1
ATOM 1821 O O . CYS A 1 237 ? 0.598 -20.864 -3.579 1.00 55.00 237 CYS A O 1
#

Secondary structure (DSSP, 8-state):
-----PPP--HHHHHHHHHHHHTTS--TTTTTSSS-HHHHHHHHHHHHHHHHHHHHHSTHHHHHHHHHTT-SS--TTHHHHTHHHHHHHHHHHHHSHHHHHHHHHHTHHHHHHHHHHHHHGGG-SSHHHHHHHHHHHHHHHHHHHHHHHHS-HHHHHHHHHHHHHHHHHHHHHHHHH-HHHHB--SSSTT-B-TTSS-HHHHHHHHHHHHHHHHHHHHH-GGGGGGGHHHHHHHHH-

Foldseek 3Di:
DDDDDDPPPDVVVVVVVVVVVVVPPPPPPNVPQPPDPVSVVVLVVVLVVLLVLLLLLDPLQQQLVCLVVVNPDRDPCNVVSCVVLQVVLVVLCVVPVPQLVVLLVVVPVLVVVLVVLQVCLVVDPCNSSSVVVSSSSVSSSSSVSSCVVVDDLLSVLLSLLVNLLVQLVQLVCCCPVPVSRQADPPPDGRHGQRSHNHPVVNVVSLVVSLVSLVVSCVVCVVVCVSCVSNVSSVVSD

Sequence (237 aa):
MGDVSRPLYHPAADFFGRVRSLAGRDPADATTGARNPDNRLNIILIDLAITLYLFGCFGSTVAFVMKVQHLKEAPSWSLLIYAPTVLLTALAVAYKPHMALRTALIGGPFFLFILWTFASFQWSNQPDLTLRQGLLMCVTYGAACMVSQYLSWLRLARVLAGLFTLQAFVSAGLAVLTPQWGVMTEIYPGAWSGIWSFKQTLGVAMAVASGGVMGYALMQPEAVIWTDPARVIIVVC

Radius of gyration: 22.19 Å; chains: 1; bounding box: 56×40×88 Å

pLDDT: mean 74.49, std 14.43, range [36.16, 92.88]